Protein AF-A0A813JEK2-F1 (afdb_monomer)

Nearest PDB structures (foldseek):
  5vu3-assembly2_B  TM=7.780E-01  e=1.582E-09  Enterobacter cloacae subsp. cloacae ATCC 13047
  5kvk-assembly1_A-2  TM=7.708E-01  e=1.679E-09  Klebsiella pneumoniae 700603
  2a9s-assembly1_B  TM=7.913E-01  e=3.859E-09  Agrobacterium fabrum str. C58
  6l19-assembly1_B  TM=7.878E-01  e=4.096E-09  Enterobacter asburiae
  5v01-assembly1_B  TM=8.188E-01  e=8.870E-09  Klebsiella pneumoniae subsp. pneumoniae MGH 78578

Secondary structure (DSSP, 8-state):
---S----PPPP--PPPSHHHHHHHHHHHHHHT--EEEEESSSTTHHHHHHHHSTTGGGTEEEEEE---TTTTHHHH-GGG-STTSPPPSSHHHHHHHHHHHHHHHHHHHHHHH--SEEEEEEEE-SSS-SSTT--S-EEEEEEESSS-EEEEEE-SS--HHHHHHHHHHHHHHHHHHHHHHHHHHHHHHHHHHTT-TTEEEEE-TTS-EEEEEPGGGGGS-HHHHHHHHHHHHHHHHHTT-S-EEEE--GGGGGGHHHHTTTT--EE--------S--EE-

Radius of gyration: 24.79 Å; Cα contacts (8 Å, |Δi|>4): 449; chains: 1; bounding box: 49×55×80 Å

Foldseek 3Di:
DPPPDDDDDDDDDDDDQLQVLQVLLLVLCLVVLFAEEEEEAQLQCSLVVSLVSHPPSVSHYDYYDYDNDLQCCCVVQNPVSHPPPPDDQPAPVSVLVVQQVSQAVSFVVCCVVVVTQKYKYKDWALDDDDPHPVPRFTKMWMWMDHLDIDIDIDTDPDSDSVVSSVVVSSVNSVVSSVVSVVSVVVVVVCVVVVVVVVQWDWDADPVQAIEIEGDLVCLPPDLVVVLVVVVVVVVVSVVVVRPEYEYEYDPSNVVNVVSCCPPHADEDEDDDDDDDDHYYYD

InterPro domains:
  IPR008136 CinA, C-terminal [PF02464] (20-179)
  IPR036653 CinA-like, C-terminal [G3DSA:3.90.950.20] (13-184)
  IPR036653 CinA-like, C-terminal [SSF142433] (17-180)
  IPR040618 Pre-nudix hydrolase domain [PF18290] (200-270)

Mean predicted aligned error: 13.89 Å

pLDDT: mean 82.21, std 18.04, range [23.44, 98.75]

Organism: Polarella glacialis (NCBI:txid89957)

Structure (mmCIF, N/CA/C/O backbone):
data_AF-A0A813JEK2-F1
#
_entry.id   AF-A0A813JEK2-F1
#
loop_
_atom_site.group_PDB
_atom_site.id
_atom_site.type_symbol
_atom_site.label_atom_id
_atom_site.label_alt_id
_atom_site.label_comp_id
_atom_site.label_asym_id
_atom_site.label_entity_id
_atom_site.label_seq_id
_atom_site.pdbx_PDB_ins_code
_atom_site.Cartn_x
_atom_site.Cartn_y
_atom_site.Cartn_z
_atom_site.occupancy
_atom_site.B_iso_or_equiv
_atom_site.auth_seq_id
_atom_site.auth_comp_id
_atom_site.auth_asym_id
_atom_site.auth_atom_id
_atom_site.pdbx_PDB_model_num
ATOM 1 N N . MET A 1 1 ? -25.732 -5.143 -36.691 1.00 68.31 1 MET A N 1
ATOM 2 C CA . MET A 1 1 ? -24.724 -5.045 -35.612 1.00 68.31 1 MET A CA 1
ATOM 3 C C . MET A 1 1 ? -24.556 -6.435 -35.026 1.00 68.31 1 MET A C 1
ATOM 5 O O . MET A 1 1 ? -25.561 -7.013 -34.638 1.00 68.31 1 MET A O 1
ATOM 9 N N . GLY A 1 2 ? -23.351 -7.011 -35.050 1.00 63.91 2 GLY A N 1
ATOM 10 C CA . GLY A 1 2 ? -23.095 -8.275 -34.345 1.00 63.91 2 GLY A CA 1
ATOM 11 C C . GLY A 1 2 ? -23.214 -8.091 -32.825 1.00 63.91 2 GLY A C 1
ATOM 12 O O . GLY A 1 2 ? -23.197 -6.945 -32.363 1.00 63.91 2 GLY A O 1
ATOM 13 N N . PRO A 1 3 ? -23.348 -9.174 -32.039 1.00 66.38 3 PRO A N 1
ATOM 14 C CA . PRO A 1 3 ? -23.358 -9.056 -30.588 1.00 66.38 3 PRO A CA 1
ATOM 15 C C . PRO A 1 3 ? -22.037 -8.436 -30.116 1.00 66.38 3 PRO A C 1
ATOM 17 O O . PRO A 1 3 ? -20.958 -8.867 -30.522 1.00 66.38 3 PRO A O 1
ATOM 20 N N . LEU A 1 4 ? -22.131 -7.417 -29.254 1.00 61.72 4 LEU A N 1
ATOM 21 C CA . LEU A 1 4 ? -20.979 -6.726 -28.651 1.00 61.72 4 LEU A CA 1
ATOM 22 C C . LEU A 1 4 ? -20.055 -7.682 -27.875 1.00 61.72 4 LEU A C 1
ATOM 24 O O . LEU A 1 4 ? -18.885 -7.376 -27.662 1.00 61.72 4 LEU A O 1
ATOM 28 N N . PHE A 1 5 ? -20.569 -8.850 -27.484 1.00 64.38 5 PHE A N 1
ATOM 29 C CA . PHE A 1 5 ? -19.853 -9.886 -26.752 1.00 64.38 5 PHE A CA 1
ATOM 30 C C . PHE A 1 5 ? -19.796 -11.176 -27.576 1.00 64.38 5 PHE A C 1
ATOM 32 O O . PHE A 1 5 ? -20.793 -11.593 -28.166 1.00 64.38 5 PHE A O 1
ATOM 39 N N . ARG A 1 6 ? -18.630 -11.830 -27.589 1.00 71.50 6 ARG A N 1
ATOM 40 C CA . ARG A 1 6 ? -18.418 -13.144 -28.215 1.00 71.50 6 ARG A CA 1
ATOM 41 C C . ARG A 1 6 ? -18.050 -14.181 -27.160 1.00 71.50 6 ARG A C 1
ATOM 43 O O . ARG A 1 6 ? -17.329 -13.866 -26.216 1.00 71.50 6 ARG A O 1
ATOM 50 N N . HIS A 1 7 ? -18.485 -15.420 -27.361 1.00 60.16 7 HIS A N 1
ATOM 51 C CA . HIS A 1 7 ? -18.017 -16.553 -26.566 1.00 60.16 7 HIS A CA 1
ATOM 52 C C . HIS A 1 7 ? -16.584 -16.931 -26.959 1.00 60.16 7 HIS A C 1
ATOM 54 O O . HIS A 1 7 ? -16.254 -16.998 -28.143 1.00 60.16 7 HIS A O 1
ATOM 60 N N . VAL A 1 8 ? -15.740 -17.188 -25.961 1.00 69.38 8 VAL A N 1
ATOM 61 C CA . VAL A 1 8 ? -14.362 -17.673 -26.121 1.00 69.38 8 VAL A CA 1
ATOM 62 C C . VAL A 1 8 ? -14.096 -18.801 -25.126 1.00 69.38 8 VAL A C 1
ATOM 64 O O . VAL A 1 8 ? -14.688 -18.828 -24.048 1.00 69.38 8 VAL A O 1
ATOM 67 N N . VAL A 1 9 ? -13.208 -19.729 -25.484 1.00 68.25 9 VAL A N 1
ATOM 68 C CA . VAL A 1 9 ? -12.691 -20.750 -24.562 1.00 68.25 9 VAL A CA 1
ATOM 69 C C . VAL A 1 9 ? -11.577 -20.121 -23.731 1.00 68.25 9 VAL A C 1
ATOM 71 O O . VAL A 1 9 ? -10.691 -19.467 -24.283 1.00 68.25 9 VAL A O 1
ATOM 74 N N . LEU A 1 10 ? -11.630 -20.303 -22.412 1.00 49.19 10 LEU A N 1
ATOM 75 C CA . LEU A 1 10 ? -10.592 -19.825 -21.503 1.00 49.19 10 LEU A CA 1
ATOM 76 C C . LEU A 1 10 ? -9.276 -20.572 -21.801 1.00 49.19 10 LEU A C 1
ATOM 78 O O . LEU A 1 10 ? -9.261 -21.801 -21.710 1.00 49.19 10 LEU A O 1
ATOM 82 N N . PRO A 1 11 ? -8.178 -19.885 -22.165 1.00 50.16 11 PRO A N 1
ATOM 83 C CA . PRO A 1 11 ? -6.892 -20.547 -22.342 1.00 50.16 11 PRO A CA 1
ATOM 84 C C . PRO A 1 11 ? -6.383 -21.070 -20.995 1.00 50.16 11 PRO A C 1
ATOM 86 O O . PRO A 1 11 ? -6.564 -20.428 -19.959 1.00 50.16 11 PRO A O 1
ATOM 89 N N . PHE A 1 12 ? -5.714 -22.223 -21.007 1.00 59.69 12 PHE A N 1
ATOM 90 C CA . PHE A 1 12 ? -4.982 -22.683 -19.833 1.00 59.69 12 PHE A CA 1
ATOM 91 C C . PHE A 1 12 ? -3.751 -21.793 -19.634 1.00 59.69 12 PHE A C 1
ATOM 93 O O . PHE A 1 12 ? -2.893 -21.698 -20.509 1.00 59.69 12 PHE A O 1
ATOM 100 N N . VAL A 1 13 ? -3.677 -21.135 -18.481 1.00 57.47 13 VAL A N 1
ATOM 101 C CA . VAL A 1 13 ? -2.544 -20.311 -18.049 1.00 57.47 13 VAL A CA 1
ATOM 102 C C . VAL A 1 13 ? -2.237 -20.719 -16.612 1.00 57.47 13 VAL A C 1
ATOM 104 O O . VAL A 1 13 ? -3.167 -20.893 -15.826 1.00 57.47 13 VAL A O 1
ATOM 107 N N . GLN A 1 14 ? -0.961 -20.873 -16.251 1.00 51.44 14 GLN A N 1
ATOM 108 C CA . GLN A 1 14 ? -0.570 -21.301 -14.903 1.00 51.44 14 GLN A CA 1
ATOM 109 C C . GLN A 1 14 ? 0.324 -20.258 -14.198 1.00 51.44 14 GLN A C 1
ATOM 111 O O . GLN A 1 14 ? 1.533 -20.451 -14.093 1.00 51.44 14 GLN A O 1
ATOM 116 N N . PRO A 1 15 ? -0.244 -19.134 -13.722 1.00 72.56 15 PRO A N 1
ATOM 117 C CA . PRO A 1 15 ? 0.451 -18.198 -12.839 1.00 72.56 15 PRO A CA 1
ATOM 118 C C . PRO A 1 15 ? 0.437 -18.680 -11.372 1.00 72.56 15 PRO A C 1
ATOM 120 O O . PRO A 1 15 ? -0.362 -19.537 -10.986 1.00 72.56 15 PRO A O 1
ATOM 123 N N . GLY A 1 16 ? 1.324 -18.129 -10.535 1.00 78.56 16 GLY A N 1
ATOM 124 C CA . GLY A 1 16 ? 1.419 -18.455 -9.104 1.00 78.56 16 GLY A CA 1
ATOM 125 C C . GLY A 1 16 ? 0.174 -18.068 -8.286 1.00 78.56 16 GLY A C 1
ATOM 126 O O . GLY A 1 16 ? -0.645 -17.249 -8.701 1.00 78.56 16 GLY A O 1
ATOM 127 N N . ARG A 1 17 ? 0.017 -18.654 -7.087 1.00 88.62 17 ARG A N 1
ATOM 128 C CA . ARG A 1 17 ? -1.127 -18.361 -6.202 1.00 88.62 17 ARG A CA 1
ATOM 129 C C . ARG A 1 17 ? -0.969 -16.994 -5.527 1.00 88.62 17 ARG A C 1
ATOM 131 O O . ARG A 1 17 ? 0.016 -16.765 -4.835 1.00 88.62 17 ARG A O 1
ATOM 138 N N . LEU A 1 18 ? -1.991 -16.148 -5.654 1.00 93.75 18 LEU A N 1
ATOM 139 C CA . LEU A 1 18 ? -2.046 -14.797 -5.083 1.00 93.75 18 LEU A CA 1
ATOM 140 C C . LEU A 1 18 ? -2.339 -14.774 -3.574 1.00 93.75 18 LEU A C 1
ATOM 142 O O . LEU A 1 18 ? -1.619 -14.129 -2.819 1.00 93.75 18 LEU A O 1
ATOM 146 N N . ALA A 1 19 ? -3.366 -15.506 -3.126 1.00 94.12 19 ALA A N 1
ATOM 147 C CA . ALA A 1 19 ? -3.833 -15.477 -1.734 1.00 94.12 19 ALA A CA 1
ATOM 148 C C . ALA A 1 19 ? -2.728 -15.721 -0.678 1.00 94.12 19 ALA A C 1
ATOM 150 O O . ALA A 1 19 ? -2.694 -14.990 0.312 1.00 94.12 19 ALA A O 1
ATOM 151 N N . PRO A 1 20 ? -1.773 -16.659 -0.874 1.00 95.81 20 PRO A N 1
ATOM 152 C CA . PRO A 1 20 ? -0.681 -16.861 0.079 1.00 95.81 20 PRO A CA 1
ATOM 153 C C . PRO A 1 20 ? 0.187 -15.622 0.337 1.00 95.81 20 PRO A C 1
ATOM 155 O O . PRO A 1 20 ? 0.771 -15.524 1.412 1.00 95.81 20 PRO A O 1
ATOM 158 N N . LEU A 1 21 ? 0.274 -14.675 -0.608 1.00 95.44 21 LEU A N 1
ATOM 159 C CA . LEU A 1 21 ? 1.042 -13.439 -0.423 1.00 95.44 21 LEU A CA 1
ATOM 160 C C . LEU A 1 21 ? 0.401 -12.511 0.612 1.00 95.44 21 LEU A C 1
ATOM 162 O O . LEU A 1 21 ? 1.119 -11.796 1.302 1.00 95.44 21 LEU A O 1
ATOM 166 N N . ALA A 1 22 ? -0.932 -12.521 0.711 1.00 97.19 22 ALA A N 1
ATOM 167 C CA . ALA A 1 22 ? -1.705 -11.590 1.530 1.00 97.19 22 ALA A CA 1
ATOM 168 C C . ALA A 1 22 ? -2.312 -12.230 2.787 1.00 97.19 22 ALA A C 1
ATOM 170 O O . ALA A 1 22 ? -2.936 -11.525 3.576 1.00 97.19 22 ALA A O 1
ATOM 171 N N . GLN A 1 23 ? -2.158 -13.546 2.976 1.00 97.12 23 GLN A N 1
ATOM 172 C CA . GLN A 1 23 ? -2.872 -14.314 4.001 1.00 97.12 23 GLN A CA 1
ATOM 173 C C . GLN A 1 23 ? -2.743 -13.699 5.400 1.00 97.12 23 GLN A C 1
ATOM 175 O O . GLN A 1 23 ? -3.752 -13.466 6.061 1.00 97.12 23 GLN A O 1
ATOM 180 N N . LYS A 1 24 ? -1.516 -13.383 5.825 1.00 96.94 24 LYS A N 1
ATOM 181 C CA . LYS A 1 24 ? -1.253 -12.841 7.162 1.00 96.94 24 LYS A CA 1
ATOM 182 C C . LYS A 1 24 ? -1.820 -11.433 7.348 1.00 96.94 24 LYS A C 1
ATOM 184 O O . LYS A 1 24 ? -2.490 -11.169 8.342 1.00 96.94 24 LYS A O 1
ATOM 189 N N . ALA A 1 25 ? -1.625 -10.552 6.365 1.00 97.31 25 ALA A N 1
ATOM 190 C CA . ALA A 1 25 ? -2.202 -9.209 6.382 1.00 97.31 25 ALA A CA 1
ATOM 191 C C . ALA A 1 25 ? -3.741 -9.256 6.423 1.00 97.31 25 ALA A C 1
ATOM 193 O O . ALA A 1 25 ? -4.371 -8.546 7.204 1.00 97.31 25 ALA A O 1
ATOM 194 N N . ALA A 1 26 ? -4.354 -10.139 5.631 1.00 98.12 26 ALA A N 1
ATOM 195 C CA . ALA A 1 26 ? -5.799 -10.343 5.605 1.00 98.12 26 ALA A CA 1
ATOM 196 C C . ALA A 1 26 ? -6.338 -10.894 6.935 1.00 98.12 26 ALA A C 1
ATOM 198 O O . ALA A 1 26 ? -7.394 -10.469 7.402 1.00 98.12 26 ALA A O 1
ATOM 199 N N . GLU A 1 27 ? -5.640 -11.843 7.560 1.00 98.12 27 GLU A N 1
ATOM 200 C CA . GLU A 1 27 ? -5.984 -12.352 8.891 1.00 98.12 27 GLU A CA 1
ATOM 201 C C . GLU A 1 27 ? -5.902 -11.256 9.954 1.00 98.12 27 GLU A C 1
ATOM 203 O O . GLU A 1 27 ? -6.850 -11.098 10.724 1.00 98.12 27 GLU A O 1
ATOM 208 N N . ALA A 1 28 ? -4.832 -10.456 9.942 1.00 97.56 28 ALA A N 1
ATOM 209 C CA . ALA A 1 28 ? -4.651 -9.342 10.864 1.00 97.56 28 ALA A CA 1
ATOM 210 C C . ALA A 1 28 ? -5.772 -8.297 10.723 1.00 97.56 28 ALA A C 1
ATOM 212 O O . ALA A 1 28 ? -6.387 -7.925 11.721 1.00 97.56 28 ALA A O 1
ATOM 213 N N . LEU A 1 29 ? -6.106 -7.892 9.491 1.00 98.06 29 LEU A N 1
ATOM 214 C CA . LEU A 1 29 ? -7.204 -6.959 9.207 1.00 98.06 29 LEU A CA 1
ATOM 215 C C . LEU A 1 29 ? -8.569 -7.498 9.656 1.00 98.06 29 LEU A C 1
ATOM 217 O O . LEU A 1 29 ? -9.363 -6.768 10.250 1.00 98.06 29 LEU A O 1
ATOM 221 N N . LYS A 1 30 ? -8.854 -8.783 9.402 1.00 97.56 30 LYS A N 1
ATOM 222 C CA . LYS A 1 30 ? -10.107 -9.419 9.844 1.00 97.56 30 LYS A CA 1
ATOM 223 C C . LYS A 1 30 ? -10.203 -9.474 11.365 1.00 97.56 30 LYS A C 1
ATOM 225 O O . LYS A 1 30 ? -11.260 -9.164 11.911 1.00 97.56 30 LYS A O 1
ATOM 230 N N . ALA A 1 31 ? -9.118 -9.849 12.041 1.00 95.44 31 ALA A N 1
ATOM 231 C CA . ALA A 1 31 ? -9.069 -9.922 13.497 1.00 95.44 31 ALA A CA 1
ATOM 232 C C . ALA A 1 31 ? -9.303 -8.548 14.143 1.00 95.44 31 ALA A C 1
ATOM 234 O O . ALA A 1 31 ? -10.029 -8.452 15.131 1.00 95.44 31 ALA A O 1
ATOM 235 N N . SER A 1 32 ? -8.754 -7.483 13.552 1.00 92.44 32 SER A N 1
ATOM 236 C CA . SER A 1 32 ? -8.930 -6.110 14.030 1.00 92.44 32 SER A CA 1
ATOM 237 C C . SER A 1 32 ? -10.198 -5.418 13.509 1.00 92.44 32 SER A C 1
ATOM 239 O O . SER A 1 32 ? -10.499 -4.309 13.946 1.00 92.44 32 SER A O 1
ATOM 241 N N . LYS A 1 33 ? -10.965 -6.057 12.609 1.00 96.00 33 LYS A N 1
ATOM 242 C CA . LYS A 1 33 ? -12.124 -5.472 11.899 1.00 96.00 33 LYS A CA 1
ATOM 243 C C . LYS A 1 33 ? -11.779 -4.159 11.185 1.00 96.00 33 LYS A C 1
ATOM 245 O O . LYS A 1 33 ? -12.586 -3.231 11.141 1.00 96.00 33 LYS A O 1
ATOM 250 N N . GLN A 1 34 ? -10.565 -4.076 10.655 1.00 96.62 34 GLN A N 1
ATOM 251 C CA . GLN A 1 34 ? -10.048 -2.896 9.975 1.00 96.62 34 GLN A CA 1
ATOM 252 C C . GLN A 1 34 ? -10.120 -3.063 8.462 1.00 96.62 34 GLN A C 1
ATOM 254 O O . GLN A 1 34 ? -10.103 -4.173 7.932 1.00 96.62 34 GLN A O 1
ATOM 259 N N . THR A 1 35 ? -10.172 -1.935 7.761 1.00 98.38 35 THR A N 1
ATOM 260 C CA . THR A 1 35 ? -10.309 -1.895 6.304 1.00 98.38 35 THR A CA 1
ATOM 261 C C . THR A 1 35 ? -9.077 -1.310 5.625 1.00 98.38 35 THR A C 1
ATOM 263 O O . THR A 1 35 ? -8.335 -0.538 6.233 1.00 98.38 35 THR A O 1
ATOM 266 N N . VAL A 1 36 ? -8.859 -1.656 4.356 1.00 98.69 36 VAL A N 1
ATOM 267 C CA . VAL A 1 36 ? -7.724 -1.185 3.555 1.00 98.69 36 VAL A CA 1
ATOM 268 C C . VAL A 1 36 ? -8.148 -0.773 2.144 1.00 98.69 36 VAL A C 1
ATOM 270 O O . VAL A 1 36 ? -8.956 -1.452 1.505 1.00 98.69 36 VAL A O 1
ATOM 273 N N . ALA A 1 37 ? -7.576 0.334 1.664 1.00 98.44 37 ALA A N 1
ATOM 274 C CA . ALA A 1 37 ? -7.580 0.725 0.255 1.00 98.44 37 ALA A CA 1
ATOM 275 C C . ALA A 1 37 ? -6.167 0.655 -0.34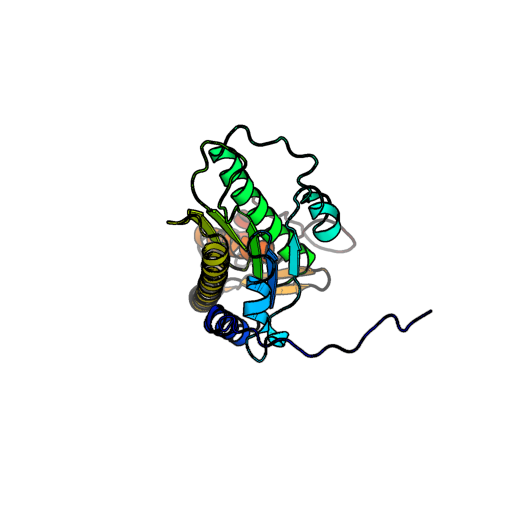6 1.00 98.44 37 ALA A C 1
ATOM 277 O O . ALA A 1 37 ? -5.175 0.850 0.362 1.00 98.44 37 ALA A O 1
ATOM 278 N N . VAL A 1 38 ? -6.070 0.396 -1.653 1.00 98.56 38 VAL A N 1
ATOM 279 C CA . VAL A 1 38 ? -4.783 0.205 -2.347 1.00 98.56 38 VAL A CA 1
ATOM 280 C C . VAL A 1 38 ? -4.671 1.091 -3.582 1.00 98.56 38 VAL A C 1
ATOM 282 O O . VAL A 1 38 ? -5.497 1.029 -4.489 1.00 98.56 38 VAL A O 1
ATOM 285 N N . PHE A 1 39 ? -3.603 1.879 -3.651 1.00 97.94 39 PHE A N 1
ATOM 286 C CA . PHE A 1 39 ? -3.281 2.729 -4.792 1.00 97.94 39 PHE A CA 1
ATOM 287 C C . PHE A 1 39 ? -1.905 2.384 -5.337 1.00 97.94 39 PHE A C 1
ATOM 289 O O . PHE A 1 39 ? -0.885 2.729 -4.750 1.00 97.94 39 PHE A O 1
ATOM 296 N N . GLU A 1 40 ? -1.860 1.711 -6.476 1.00 97.06 40 GLU A N 1
ATOM 297 C CA . GLU A 1 40 ? -0.619 1.145 -6.995 1.00 97.06 40 GLU A CA 1
ATOM 298 C C . GLU A 1 40 ? -0.303 1.622 -8.412 1.00 97.06 40 GLU A C 1
ATOM 300 O O . GLU A 1 40 ? -1.181 2.053 -9.167 1.00 97.06 40 GLU A O 1
ATOM 305 N N . ALA A 1 41 ? 0.976 1.571 -8.780 1.00 96.00 41 ALA A N 1
ATOM 306 C CA . ALA A 1 41 ? 1.423 1.982 -10.103 1.00 96.00 41 ALA A CA 1
ATOM 307 C C . ALA A 1 41 ? 2.182 0.855 -10.795 1.00 96.00 41 ALA A C 1
ATOM 309 O O . ALA A 1 41 ? 1.772 0.394 -11.858 1.00 96.00 41 ALA A O 1
ATOM 310 N N . THR A 1 42 ? 3.286 0.407 -10.209 1.00 95.88 42 THR A N 1
ATOM 311 C CA . THR A 1 42 ? 4.236 -0.499 -10.854 1.00 95.88 42 THR A CA 1
ATOM 312 C C . THR A 1 42 ? 3.975 -1.968 -10.569 1.00 95.88 42 THR A C 1
ATOM 314 O O . THR A 1 42 ? 4.321 -2.794 -11.410 1.00 95.88 42 THR A O 1
ATOM 317 N N . THR A 1 43 ? 3.282 -2.295 -9.477 1.00 96.56 43 THR A N 1
ATOM 318 C CA . THR A 1 43 ? 2.716 -3.638 -9.234 1.00 96.56 43 THR A CA 1
ATOM 319 C C . THR A 1 43 ? 1.428 -3.899 -10.019 1.00 96.56 43 THR A C 1
ATOM 321 O O . THR A 1 43 ? 0.982 -5.039 -10.109 1.00 96.56 43 THR A O 1
ATOM 324 N N . ALA A 1 44 ? 0.868 -2.865 -10.655 1.00 95.75 44 ALA A N 1
ATOM 325 C CA . ALA A 1 44 ? -0.168 -2.952 -11.684 1.00 95.75 44 ALA A CA 1
ATOM 326 C C . ALA A 1 44 ? -1.438 -3.750 -11.314 1.00 95.75 44 ALA A C 1
ATOM 328 O O . ALA A 1 44 ? -2.072 -4.332 -12.192 1.00 95.75 44 ALA A O 1
ATOM 329 N N . GLY A 1 45 ? -1.832 -3.765 -10.041 1.00 96.88 45 GLY A N 1
ATOM 330 C CA . GLY A 1 45 ? -3.040 -4.459 -9.578 1.00 96.88 45 GLY A CA 1
ATOM 331 C C . GLY A 1 45 ? -2.751 -5.666 -8.689 1.00 96.88 45 GLY A C 1
ATOM 332 O O . GLY A 1 45 ? -3.681 -6.230 -8.115 1.00 96.88 45 GLY A O 1
ATOM 333 N N . LEU A 1 46 ? -1.492 -6.108 -8.595 1.00 97.62 46 LEU A N 1
ATOM 334 C CA . LEU A 1 46 ? -1.137 -7.329 -7.874 1.00 97.62 46 LEU A CA 1
ATOM 335 C C . LEU A 1 46 ? -1.338 -7.209 -6.362 1.00 97.62 46 LEU A C 1
ATOM 337 O O . LEU A 1 46 ? -1.731 -8.200 -5.747 1.00 97.62 46 LEU A O 1
ATOM 341 N N . ILE A 1 47 ? -1.136 -6.029 -5.762 1.00 98.38 47 ILE A N 1
ATOM 342 C CA . ILE A 1 47 ? -1.371 -5.832 -4.322 1.00 98.38 47 ILE A CA 1
ATOM 343 C C . ILE A 1 47 ? -2.861 -5.993 -4.029 1.00 98.38 47 ILE A C 1
ATOM 345 O O . ILE A 1 47 ? -3.246 -6.791 -3.168 1.00 98.38 47 ILE A O 1
ATOM 349 N N . GLN A 1 48 ? -3.707 -5.294 -4.791 1.00 98.12 48 GLN A N 1
ATOM 350 C CA . GLN A 1 48 ? -5.154 -5.397 -4.640 1.00 98.12 48 GLN A CA 1
ATOM 351 C C . GLN A 1 48 ? -5.641 -6.822 -4.939 1.00 98.12 48 GLN A C 1
ATOM 353 O O . GLN A 1 48 ? -6.426 -7.379 -4.174 1.00 98.12 48 GLN A O 1
ATOM 358 N N . ALA A 1 49 ? -5.161 -7.446 -6.016 1.00 97.75 49 ALA A N 1
ATOM 359 C CA . ALA A 1 49 ? -5.561 -8.799 -6.395 1.00 97.75 49 ALA A CA 1
ATOM 360 C C . ALA A 1 49 ? -5.163 -9.844 -5.340 1.00 97.75 49 ALA A C 1
ATOM 362 O O . ALA A 1 49 ? -5.952 -10.741 -5.048 1.00 97.75 49 ALA A O 1
ATOM 363 N N . ALA A 1 50 ? -3.978 -9.718 -4.733 1.00 98.06 50 ALA A N 1
ATOM 364 C CA . ALA A 1 50 ? -3.529 -10.601 -3.661 1.00 98.06 50 ALA A CA 1
ATOM 365 C C . ALA A 1 50 ? -4.430 -10.515 -2.426 1.00 98.06 50 ALA A C 1
ATOM 367 O O . ALA A 1 50 ? -4.857 -11.551 -1.915 1.00 98.06 50 ALA A O 1
ATOM 368 N N . LEU A 1 51 ? -4.785 -9.298 -2.003 1.00 98.44 51 LEU A N 1
ATOM 369 C CA . LEU A 1 51 ? -5.743 -9.080 -0.918 1.00 98.44 51 LEU A CA 1
ATOM 370 C C . LEU A 1 51 ? -7.123 -9.656 -1.247 1.00 98.44 51 LEU A C 1
ATOM 372 O O . LEU A 1 51 ? -7.718 -10.306 -0.394 1.00 98.44 51 LEU A O 1
ATOM 376 N N . GLN A 1 52 ? -7.630 -9.455 -2.466 1.00 97.62 52 GLN A N 1
ATOM 377 C CA . GLN A 1 52 ? -8.958 -9.934 -2.875 1.00 97.62 52 GLN A CA 1
ATOM 378 C C . GLN A 1 52 ? -9.028 -11.456 -3.071 1.00 97.62 52 GLN A C 1
ATOM 380 O O . GLN A 1 52 ? -10.099 -12.047 -2.947 1.00 97.62 52 GLN A O 1
ATOM 385 N N . ALA A 1 53 ? -7.899 -12.110 -3.354 1.00 97.44 53 ALA A N 1
ATOM 386 C CA . ALA A 1 53 ? -7.838 -13.557 -3.536 1.00 97.44 53 ALA A CA 1
ATOM 387 C C . ALA A 1 53 ? -8.017 -14.350 -2.226 1.00 97.44 53 ALA A C 1
ATOM 389 O O . ALA A 1 53 ? -8.298 -15.549 -2.278 1.00 97.44 53 ALA A O 1
ATOM 390 N N . VAL A 1 54 ? -7.846 -13.721 -1.057 1.00 98.06 54 VAL A N 1
ATOM 391 C CA . VAL A 1 54 ? -8.048 -14.383 0.240 1.00 98.06 54 VAL A CA 1
ATOM 392 C C . VAL A 1 54 ? -9.553 -14.492 0.544 1.00 98.06 54 VAL A C 1
ATOM 394 O O . VAL A 1 54 ? -10.265 -13.485 0.511 1.00 98.06 54 VAL A O 1
ATOM 397 N N . PRO A 1 55 ? -10.077 -15.683 0.899 1.00 97.75 55 PRO A N 1
ATOM 398 C CA . PRO A 1 55 ? -11.481 -15.836 1.271 1.00 97.75 55 PRO A CA 1
ATOM 399 C C . PRO A 1 55 ? -11.912 -14.890 2.405 1.00 97.75 55 PRO A C 1
ATOM 401 O O . PRO A 1 55 ? -11.263 -14.790 3.455 1.00 97.75 55 PRO A O 1
ATOM 404 N N . GLY A 1 56 ? -13.042 -14.211 2.189 1.00 97.44 56 GLY A N 1
ATOM 405 C CA . GLY A 1 56 ? -13.577 -13.202 3.108 1.00 97.44 56 GLY A CA 1
ATOM 406 C C . GLY A 1 56 ? -13.017 -11.790 2.906 1.00 97.44 56 GLY A C 1
ATOM 407 O O . GLY A 1 56 ? -13.202 -10.953 3.786 1.00 97.44 56 GLY A O 1
ATOM 408 N N . ALA A 1 57 ? -12.363 -11.506 1.772 1.00 97.38 57 ALA A N 1
ATOM 409 C CA . ALA A 1 57 ? -11.794 -10.190 1.471 1.00 97.38 57 ALA A CA 1
ATOM 410 C C . ALA A 1 57 ? -12.781 -9.016 1.572 1.00 97.38 57 ALA A C 1
ATOM 412 O O . ALA A 1 57 ? -12.383 -7.909 1.926 1.00 97.38 57 ALA A O 1
ATOM 413 N N . SER A 1 58 ? -14.078 -9.259 1.358 1.00 96.88 58 SER A N 1
ATOM 414 C CA . SER A 1 58 ? -15.137 -8.252 1.513 1.00 96.88 58 SER A CA 1
ATOM 415 C C . SER A 1 58 ? -15.259 -7.679 2.932 1.00 96.88 58 SER A C 1
ATOM 417 O O . SER A 1 58 ? -15.915 -6.660 3.111 1.00 96.88 58 SER A O 1
ATOM 419 N N . ALA A 1 59 ? -14.660 -8.317 3.944 1.00 97.44 59 ALA A N 1
ATOM 420 C CA . ALA A 1 59 ? -14.650 -7.812 5.316 1.00 97.44 59 ALA A CA 1
ATOM 421 C C . ALA A 1 59 ? -13.635 -6.675 5.548 1.00 97.44 59 ALA A C 1
ATOM 423 O O . ALA A 1 59 ? -13.760 -5.964 6.541 1.00 97.44 59 ALA A O 1
ATOM 424 N N . TYR A 1 60 ? -12.637 -6.509 4.671 1.00 98.00 60 TYR A N 1
ATOM 425 C CA . TYR A 1 60 ? -11.574 -5.508 4.845 1.00 98.00 60 TYR A CA 1
ATOM 426 C C . TYR A 1 60 ? -11.233 -4.717 3.577 1.00 98.00 60 TYR A C 1
ATOM 428 O O . TYR A 1 60 ? -10.805 -3.571 3.678 1.00 98.00 60 TYR A O 1
ATOM 436 N N . GLY A 1 61 ? -11.387 -5.286 2.383 1.00 94.62 61 GLY A N 1
ATOM 437 C CA . GLY A 1 61 ? -11.087 -4.589 1.135 1.00 94.62 61 GLY A CA 1
ATOM 438 C C . GLY A 1 61 ? -12.181 -3.581 0.797 1.00 94.62 61 GLY A C 1
ATOM 439 O O . GLY A 1 61 ? -13.352 -3.948 0.748 1.00 94.62 61 GLY A O 1
ATOM 440 N N . THR A 1 62 ? -11.810 -2.325 0.538 1.00 91.50 62 THR A N 1
ATOM 441 C CA . THR A 1 62 ? -12.780 -1.264 0.208 1.00 91.50 62 THR A CA 1
ATOM 442 C C . THR A 1 62 ? -12.728 -0.893 -1.266 1.00 91.50 62 THR A C 1
ATOM 444 O O . THR A 1 62 ? -13.636 -1.204 -2.031 1.00 91.50 62 THR A O 1
ATOM 447 N N . CYS A 1 63 ? -11.651 -0.240 -1.685 1.00 92.00 63 CYS A N 1
ATOM 448 C CA . CYS A 1 63 ? -11.451 0.220 -3.047 1.00 92.00 63 CYS A CA 1
ATOM 449 C C . CYS A 1 63 ? -9.958 0.295 -3.374 1.00 92.00 63 CYS A C 1
ATOM 451 O O . CYS A 1 63 ? -9.092 0.035 -2.536 1.00 92.00 63 CYS A O 1
ATOM 453 N N . GLY A 1 64 ? -9.661 0.649 -4.614 1.00 94.75 64 GLY A N 1
ATOM 454 C CA . GLY A 1 64 ? -8.303 0.894 -5.045 1.00 94.75 64 GLY A CA 1
ATOM 455 C C . GLY A 1 64 ? -8.248 1.350 -6.488 1.00 94.75 64 GLY A C 1
ATOM 456 O O . GLY A 1 64 ? -9.256 1.330 -7.197 1.00 94.75 64 GLY A O 1
ATOM 457 N N . ALA A 1 65 ? -7.063 1.757 -6.922 1.00 96.44 65 ALA A N 1
ATOM 458 C CA . ALA A 1 65 ? -6.830 2.160 -8.297 1.00 96.44 65 ALA A CA 1
ATOM 459 C C . ALA A 1 65 ? -5.414 1.817 -8.754 1.00 96.44 65 ALA A C 1
ATOM 461 O O . ALA A 1 65 ? -4.454 1.894 -7.987 1.00 96.44 65 ALA A O 1
ATOM 462 N N . VAL A 1 66 ? -5.299 1.511 -10.047 1.00 96.00 66 VAL A N 1
ATOM 463 C CA . VAL A 1 66 ? -4.018 1.364 -10.736 1.00 96.00 66 VAL A CA 1
ATOM 464 C C . VAL A 1 66 ? -3.770 2.614 -11.574 1.00 96.00 66 VAL A C 1
ATOM 466 O O . VAL A 1 66 ? -4.527 2.906 -12.500 1.00 96.00 66 VAL A O 1
ATOM 469 N N . SER A 1 67 ? -2.699 3.347 -11.276 1.00 91.38 67 SER A N 1
ATOM 470 C CA . SER A 1 67 ? -2.331 4.575 -11.990 1.00 91.38 67 SER A CA 1
ATOM 471 C C . SER A 1 67 ? -0.885 4.524 -12.480 1.00 91.38 67 SER A C 1
ATOM 473 O O . SER A 1 67 ? 0.026 5.070 -11.858 1.00 91.38 67 SER A O 1
ATOM 475 N N . TYR A 1 68 ? -0.673 3.909 -13.645 1.00 86.38 68 TYR A N 1
ATOM 476 C CA . TYR A 1 68 ? 0.665 3.775 -14.234 1.00 86.38 68 TYR A CA 1
ATOM 477 C C . TYR A 1 68 ? 1.209 5.088 -14.823 1.00 86.38 68 TYR A C 1
ATOM 479 O O . TYR A 1 68 ? 2.384 5.419 -14.673 1.00 86.38 68 TYR A O 1
ATOM 487 N N . SER A 1 69 ? 0.357 5.859 -15.506 1.00 83.88 69 SER A N 1
ATOM 488 C CA . SER A 1 69 ? 0.770 7.096 -16.176 1.00 83.88 69 SER A CA 1
ATOM 489 C C . SER A 1 69 ? 0.596 8.300 -15.256 1.00 83.88 69 SER A C 1
ATOM 491 O O . SER A 1 69 ? -0.527 8.712 -14.971 1.00 83.88 69 SER A O 1
ATOM 493 N N . SER A 1 70 ? 1.704 8.925 -14.859 1.00 77.56 70 SER A N 1
ATOM 494 C CA . SER A 1 70 ? 1.694 10.122 -14.007 1.00 77.56 70 SER A CA 1
ATOM 495 C C . SER A 1 70 ? 0.918 11.298 -14.617 1.00 77.56 70 SER A C 1
ATOM 497 O O . SER A 1 70 ? 0.274 12.051 -13.891 1.00 77.56 70 SER A O 1
ATOM 499 N N . GLY A 1 71 ? 0.928 11.438 -15.947 1.00 80.00 71 GLY A N 1
ATOM 500 C CA . GLY A 1 71 ? 0.175 12.477 -16.658 1.00 80.00 71 GLY A CA 1
ATOM 501 C C . GLY A 1 71 ? -1.337 12.238 -16.691 1.00 80.00 71 GLY A C 1
ATOM 502 O O . GLY A 1 71 ? -2.098 13.187 -16.837 1.00 80.00 71 GLY A O 1
ATOM 503 N N . LYS A 1 72 ? -1.784 10.986 -16.525 1.00 84.50 72 LYS A N 1
ATOM 504 C CA . LYS A 1 72 ? -3.211 10.618 -16.475 1.00 84.50 72 LYS A CA 1
ATOM 505 C C . LYS A 1 72 ? -3.717 10.344 -15.061 1.00 84.50 72 LYS A C 1
ATOM 507 O O . LYS A 1 72 ? -4.925 10.234 -14.875 1.00 84.50 72 LYS A O 1
ATOM 512 N N . ALA A 1 73 ? -2.814 10.284 -14.081 1.00 86.62 73 ALA A N 1
ATOM 513 C CA . ALA A 1 73 ? -3.125 10.040 -12.678 1.00 86.62 73 ALA A CA 1
ATOM 514 C C . ALA A 1 73 ? -4.240 10.955 -12.163 1.00 86.62 73 ALA A C 1
ATOM 516 O O . ALA A 1 73 ? -5.109 10.490 -11.441 1.00 86.62 73 ALA A O 1
ATOM 517 N N . ALA A 1 74 ? -4.281 12.214 -12.612 1.00 86.88 74 ALA A N 1
ATOM 518 C CA . ALA A 1 74 ? -5.300 13.183 -12.216 1.00 86.88 74 ALA A CA 1
ATOM 519 C C . ALA A 1 74 ? -6.744 12.700 -12.426 1.00 86.88 74 ALA A C 1
ATOM 521 O O . ALA A 1 74 ? -7.604 12.951 -11.590 1.00 86.88 74 ALA A O 1
ATOM 522 N N . ALA A 1 75 ? -7.006 11.985 -13.524 1.00 88.56 75 ALA A N 1
ATOM 523 C CA . ALA A 1 75 ? -8.352 11.539 -13.878 1.00 88.56 75 ALA A CA 1
ATOM 524 C C . ALA A 1 75 ? -8.877 10.417 -12.969 1.00 88.56 75 ALA A C 1
ATOM 526 O O . ALA A 1 75 ? -10.080 10.195 -12.908 1.00 88.56 75 ALA A O 1
ATOM 527 N N . VAL A 1 76 ? -7.975 9.698 -12.295 1.00 90.19 76 VAL A N 1
ATOM 528 C CA . VAL A 1 76 ? -8.309 8.545 -11.445 1.00 90.19 76 VAL A CA 1
ATOM 529 C C . VAL A 1 76 ? -8.086 8.868 -9.971 1.00 90.19 76 VAL A C 1
ATOM 531 O O . VAL A 1 76 ? -8.859 8.454 -9.116 1.00 90.19 76 VAL A O 1
ATOM 534 N N . LEU A 1 77 ? -7.018 9.604 -9.672 1.00 92.69 77 LEU A N 1
ATOM 535 C CA . LEU A 1 77 ? -6.558 9.884 -8.322 1.00 92.69 77 LEU A CA 1
ATOM 536 C C . LEU A 1 77 ? -6.934 11.283 -7.840 1.00 92.69 77 LEU A C 1
ATOM 538 O O . LEU A 1 77 ? -6.893 11.487 -6.642 1.00 92.69 77 LEU A O 1
ATOM 542 N N . GLY A 1 78 ? -7.321 12.221 -8.704 1.00 89.75 78 GLY A N 1
ATOM 543 C CA . GLY A 1 78 ? -7.531 13.621 -8.320 1.00 89.75 78 GLY A CA 1
ATOM 544 C C . GLY A 1 78 ? -6.385 14.529 -8.769 1.00 89.75 78 GLY A C 1
ATOM 545 O O . GLY A 1 78 ? -5.241 14.099 -8.962 1.00 89.75 78 GLY A O 1
ATOM 546 N N . VAL A 1 79 ? -6.708 15.802 -9.002 1.00 86.06 79 VAL A N 1
ATOM 547 C CA . VAL A 1 79 ? -5.818 16.793 -9.634 1.00 86.06 79 VAL A CA 1
ATOM 548 C C . VAL A 1 79 ? -4.542 17.050 -8.830 1.00 86.06 79 VAL A C 1
ATOM 550 O O . VAL A 1 79 ? -3.479 17.265 -9.411 1.00 86.06 79 VAL A O 1
ATOM 553 N N . GLU A 1 80 ? -4.626 16.947 -7.510 1.00 85.06 80 GLU A N 1
ATOM 554 C CA . GLU A 1 80 ? -3.543 17.091 -6.544 1.00 85.06 80 GLU A CA 1
ATOM 555 C C . GLU A 1 80 ? -2.464 16.006 -6.684 1.00 85.06 80 GLU A C 1
ATOM 557 O O . GLU A 1 80 ? -1.296 16.246 -6.380 1.00 85.06 80 GLU A O 1
ATOM 562 N N . PHE A 1 81 ? -2.812 14.838 -7.235 1.00 86.44 81 PHE A N 1
ATOM 563 C CA . PHE A 1 81 ? -1.865 13.747 -7.476 1.00 86.44 81 PHE A CA 1
ATOM 564 C C . PHE A 1 81 ? -1.337 13.707 -8.910 1.00 86.44 81 PHE A C 1
ATOM 566 O O . PHE A 1 81 ? -0.546 12.820 -9.253 1.00 86.44 81 PHE A O 1
ATOM 573 N N . SER A 1 82 ? -1.697 14.692 -9.738 1.00 83.06 82 SER A N 1
ATOM 574 C CA . SER A 1 82 ? -1.193 14.828 -11.102 1.00 83.06 82 SER A CA 1
ATOM 575 C C . SER A 1 82 ? 0.332 14.948 -11.137 1.00 83.06 82 SER A C 1
ATOM 577 O O . SER A 1 82 ? 0.955 15.676 -10.359 1.00 83.06 82 SER A O 1
ATOM 579 N N . GLY A 1 83 ? 0.967 14.220 -12.053 1.00 73.81 83 GLY A N 1
ATOM 580 C CA . GLY A 1 83 ? 2.376 14.421 -12.389 1.00 73.81 83 GLY A CA 1
ATOM 581 C C . GLY A 1 83 ? 2.597 15.474 -13.475 1.00 73.81 83 GLY A C 1
ATOM 582 O O . GLY A 1 83 ? 3.730 15.899 -13.656 1.00 73.81 83 GLY A O 1
ATOM 583 N N . ALA A 1 84 ? 1.548 15.897 -14.191 1.00 71.06 84 ALA A N 1
ATOM 584 C CA . ALA A 1 84 ? 1.681 16.715 -15.401 1.00 71.06 84 ALA A CA 1
ATOM 585 C C . ALA A 1 84 ? 2.252 18.119 -15.138 1.00 71.06 84 ALA A C 1
ATOM 587 O O . ALA A 1 84 ? 2.960 18.658 -15.981 1.00 71.06 84 ALA A O 1
ATOM 588 N N . SER A 1 85 ? 1.972 18.688 -13.964 1.00 68.88 85 SER A N 1
ATOM 589 C CA . SER A 1 85 ? 2.421 20.036 -13.589 1.00 68.88 85 SER A CA 1
ATOM 590 C C . SER A 1 85 ? 3.728 20.041 -12.792 1.00 68.88 85 SER A C 1
ATOM 592 O O . SER A 1 85 ? 4.201 21.108 -12.406 1.00 68.88 85 SER A O 1
ATOM 594 N N . ARG A 1 86 ? 4.303 18.867 -12.490 1.00 79.44 86 ARG A N 1
ATOM 595 C CA . ARG A 1 86 ? 5.512 18.762 -11.667 1.00 79.44 86 ARG A CA 1
ATOM 596 C C . ARG A 1 86 ? 6.769 18.833 -12.539 1.00 79.44 86 ARG A C 1
ATOM 598 O O . ARG A 1 86 ? 6.819 18.152 -13.566 1.00 79.44 86 ARG A O 1
ATOM 605 N N . PRO A 1 87 ? 7.797 19.608 -12.139 1.00 84.56 87 PRO A N 1
ATOM 606 C CA . PRO A 1 87 ? 9.078 19.610 -12.831 1.00 84.56 87 PRO A CA 1
ATOM 607 C C . PRO A 1 87 ? 9.645 18.195 -12.922 1.00 84.56 87 PRO A C 1
ATOM 609 O O . PRO A 1 87 ? 9.557 17.414 -11.969 1.00 84.56 87 PRO A O 1
ATOM 612 N N . LYS A 1 88 ? 10.246 17.865 -14.067 1.00 88.44 88 LYS A N 1
ATOM 613 C CA . LYS A 1 88 ? 10.974 16.606 -14.215 1.00 88.44 88 LYS A CA 1
ATOM 614 C C . LYS A 1 88 ? 12.145 16.600 -13.215 1.00 88.44 88 LYS A C 1
ATOM 616 O O . LYS A 1 88 ? 12.890 17.580 -13.191 1.00 88.44 88 LYS A O 1
ATOM 621 N N . PRO A 1 89 ? 12.333 15.532 -12.418 1.00 93.50 89 PRO A N 1
ATOM 622 C CA . PRO A 1 89 ? 13.481 15.433 -11.521 1.00 93.50 89 PRO A CA 1
ATOM 623 C C . PRO A 1 89 ? 14.815 15.576 -12.279 1.00 93.50 89 PRO A C 1
ATOM 625 O O . PRO A 1 89 ? 14.897 15.098 -13.417 1.00 93.50 89 PRO A O 1
ATOM 628 N N . PRO A 1 90 ? 15.838 16.225 -11.693 1.00 96.12 90 PRO A N 1
ATOM 629 C CA . PRO A 1 90 ? 17.117 16.479 -12.364 1.00 96.12 90 PRO A CA 1
ATOM 630 C C . PRO A 1 90 ? 17.958 15.215 -12.594 1.00 96.12 90 PRO A C 1
ATOM 632 O O . PRO A 1 90 ? 18.651 15.130 -13.604 1.00 96.12 90 PRO A O 1
ATOM 635 N N . ASP A 1 91 ? 17.866 14.225 -11.706 1.00 97.19 91 ASP A N 1
ATOM 636 C CA . ASP A 1 91 ? 18.643 12.983 -11.738 1.00 97.19 91 ASP A CA 1
ATOM 637 C C . ASP A 1 91 ? 17.848 11.796 -11.154 1.00 97.19 91 ASP A C 1
ATOM 639 O O . ASP A 1 91 ? 16.682 11.927 -10.751 1.00 97.19 91 ASP A O 1
ATOM 643 N N . GLY A 1 92 ? 18.461 10.610 -11.139 1.00 95.31 92 GLY A N 1
ATOM 644 C CA . GLY A 1 92 ? 17.870 9.392 -10.605 1.00 95.31 92 GLY A CA 1
ATOM 645 C C . GLY A 1 92 ? 17.636 9.420 -9.095 1.00 95.31 92 GLY A C 1
ATOM 646 O O . GLY A 1 92 ? 16.649 8.844 -8.630 1.00 95.31 92 GLY A O 1
ATOM 647 N N . ALA A 1 93 ? 18.483 10.107 -8.326 1.00 94.44 93 ALA A N 1
ATOM 648 C CA . ALA A 1 93 ? 18.308 10.263 -6.881 1.00 94.44 93 ALA A CA 1
ATOM 649 C C . ALA A 1 93 ? 17.050 11.087 -6.559 1.00 94.44 93 ALA A C 1
ATOM 651 O O . ALA A 1 93 ? 16.176 10.629 -5.819 1.00 94.44 93 ALA A O 1
ATOM 652 N N . ALA A 1 94 ? 16.895 12.248 -7.196 1.00 96.06 94 ALA A N 1
ATOM 653 C CA . ALA A 1 94 ? 15.706 13.081 -7.082 1.00 96.06 94 ALA A CA 1
ATOM 654 C C . ALA A 1 94 ? 14.458 12.377 -7.637 1.00 96.06 94 ALA A C 1
ATOM 656 O O . ALA A 1 94 ? 13.356 12.557 -7.115 1.00 96.06 94 ALA A O 1
ATOM 657 N N . TYR A 1 95 ? 14.605 11.540 -8.671 1.00 94.81 95 TYR A N 1
ATOM 658 C CA . TYR A 1 95 ? 13.505 10.718 -9.170 1.00 94.81 95 TYR A CA 1
ATOM 659 C C . TYR A 1 95 ? 13.018 9.709 -8.124 1.00 94.81 95 TYR A C 1
ATOM 661 O O . TYR A 1 95 ? 11.811 9.633 -7.885 1.00 94.81 95 TYR A O 1
ATOM 669 N N . LYS A 1 96 ? 13.923 8.974 -7.468 1.00 93.94 96 LYS A N 1
ATOM 670 C CA . LYS A 1 96 ? 13.582 8.028 -6.390 1.00 93.94 96 LYS A CA 1
ATOM 671 C C . LYS A 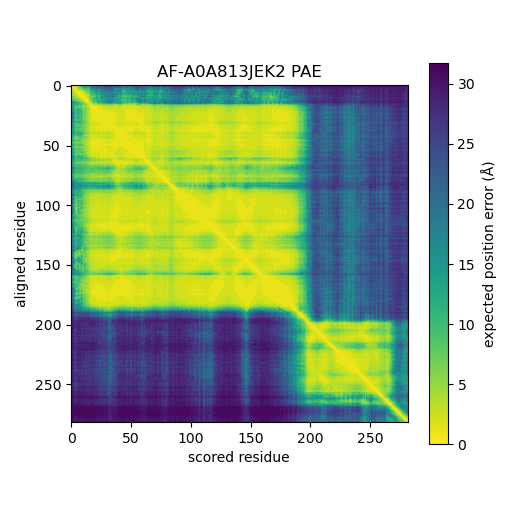1 96 ? 12.917 8.738 -5.213 1.00 93.94 96 LYS A C 1
ATOM 673 O O . LYS A 1 96 ? 11.855 8.308 -4.771 1.00 93.94 96 LYS A O 1
ATOM 678 N N . GLU A 1 97 ? 13.463 9.872 -4.787 1.00 94.00 97 GLU A N 1
ATOM 679 C CA . GLU A 1 97 ? 12.883 10.645 -3.687 1.00 94.00 97 GLU A CA 1
ATOM 680 C C . GLU A 1 97 ? 11.496 11.202 -4.031 1.00 94.00 97 GLU A C 1
ATOM 682 O O . GLU A 1 97 ? 10.570 11.147 -3.221 1.00 94.00 97 GLU A O 1
ATOM 687 N N . SER A 1 98 ? 11.283 11.625 -5.282 1.00 93.56 98 SER A N 1
ATOM 688 C CA . SER A 1 98 ? 9.954 12.049 -5.736 1.00 93.56 98 SER A CA 1
ATOM 689 C C . SER A 1 98 ? 8.894 10.948 -5.603 1.00 93.56 98 SER A C 1
ATOM 691 O O . SER A 1 98 ? 7.711 11.259 -5.438 1.00 93.56 98 SER A O 1
ATOM 693 N N . LYS A 1 99 ? 9.296 9.666 -5.651 1.00 94.00 99 LYS A N 1
ATOM 694 C CA . LYS A 1 99 ? 8.392 8.535 -5.420 1.00 94.00 99 LYS A CA 1
ATOM 695 C C . LYS A 1 99 ? 8.021 8.401 -3.952 1.00 94.00 99 LYS A C 1
ATOM 697 O O . LYS A 1 99 ? 6.832 8.261 -3.699 1.00 94.00 99 LYS A O 1
ATOM 702 N N . ASN A 1 100 ? 8.972 8.547 -3.028 1.00 94.44 100 ASN A N 1
ATOM 703 C CA . ASN A 1 100 ? 8.709 8.541 -1.582 1.00 94.44 100 ASN A CA 1
ATOM 704 C C . ASN A 1 100 ? 7.704 9.619 -1.178 1.00 94.44 100 ASN A C 1
ATOM 706 O O . ASN A 1 100 ? 6.715 9.338 -0.502 1.00 94.44 100 ASN A O 1
ATOM 710 N N . ILE A 1 101 ? 7.923 10.846 -1.652 1.00 93.00 101 ILE A N 1
ATOM 711 C CA . ILE A 1 101 ? 7.026 11.970 -1.373 1.00 93.00 101 ILE A CA 1
ATOM 712 C C . ILE A 1 101 ? 5.630 11.675 -1.929 1.00 93.00 101 ILE A C 1
ATOM 714 O O . ILE A 1 101 ? 4.625 11.845 -1.239 1.00 93.00 101 ILE A O 1
ATOM 718 N N . TRP A 1 102 ? 5.553 11.211 -3.180 1.00 93.38 102 TRP A N 1
ATOM 719 C CA . TRP A 1 102 ? 4.269 10.983 -3.831 1.00 93.38 102 TRP A CA 1
ATOM 720 C C . TRP A 1 102 ? 3.471 9.837 -3.203 1.00 93.38 102 TRP A C 1
ATOM 722 O O . TRP A 1 102 ? 2.273 10.009 -2.989 1.00 93.38 102 TRP A O 1
ATOM 732 N N . THR A 1 103 ? 4.101 8.702 -2.885 1.00 96.00 103 THR A N 1
ATOM 733 C CA . THR A 1 103 ? 3.417 7.555 -2.263 1.00 96.00 103 THR A CA 1
ATOM 734 C C . THR A 1 103 ? 2.927 7.898 -0.862 1.00 96.00 103 THR A C 1
ATOM 736 O O . THR A 1 103 ? 1.776 7.614 -0.528 1.00 96.00 103 THR A O 1
ATOM 739 N N . GLN A 1 104 ? 3.736 8.608 -0.070 1.00 95.94 104 GLN A N 1
ATOM 740 C CA . GLN A 1 104 ? 3.322 9.108 1.239 1.00 95.94 104 GLN A CA 1
ATOM 741 C C . GLN A 1 104 ? 2.120 10.055 1.139 1.00 95.94 104 GLN A C 1
ATOM 743 O O . GLN A 1 104 ? 1.125 9.870 1.844 1.00 95.94 104 GLN A O 1
ATOM 748 N N . SER A 1 105 ? 2.196 11.076 0.275 1.00 93.00 105 SER A N 1
ATOM 749 C CA . SER A 1 105 ? 1.092 12.026 0.097 1.00 93.00 105 SER A CA 1
ATOM 750 C C . SER A 1 105 ? -0.179 11.334 -0.393 1.00 93.00 105 SER A C 1
ATOM 752 O O . SER A 1 105 ? -1.260 11.636 0.112 1.00 93.00 105 SER A O 1
ATOM 754 N N . LEU A 1 106 ? -0.064 10.392 -1.335 1.00 95.38 106 LEU A N 1
ATOM 755 C CA . LEU A 1 106 ? -1.212 9.671 -1.878 1.00 95.38 106 LEU A CA 1
ATOM 756 C C . LEU A 1 106 ? -1.878 8.786 -0.828 1.00 95.38 106 LEU A C 1
ATOM 758 O O . LEU A 1 106 ? -3.091 8.873 -0.658 1.00 95.38 106 LEU A O 1
ATOM 762 N N . ALA A 1 107 ? -1.104 7.980 -0.096 1.00 96.00 107 ALA A N 1
ATOM 763 C CA . ALA A 1 107 ? -1.645 7.106 0.941 1.00 96.00 107 ALA A CA 1
ATOM 764 C C . ALA A 1 107 ? -2.383 7.905 2.026 1.00 96.00 107 ALA A C 1
ATOM 766 O O . ALA A 1 107 ? -3.511 7.569 2.380 1.00 96.00 107 ALA A O 1
ATOM 767 N N . ARG A 1 108 ? -1.786 9.002 2.513 1.00 95.12 108 ARG A N 1
ATOM 768 C CA . ARG A 1 108 ? -2.416 9.880 3.513 1.00 95.12 108 ARG A CA 1
ATOM 769 C C . ARG A 1 108 ? -3.683 10.541 2.984 1.00 95.12 108 ARG A C 1
ATOM 771 O O . ARG A 1 108 ? -4.722 10.483 3.638 1.00 95.12 108 ARG A O 1
ATOM 778 N N . GLY A 1 109 ? -3.605 11.149 1.800 1.00 89.06 109 GLY A N 1
ATOM 779 C CA . GLY A 1 109 ? -4.735 11.852 1.197 1.00 89.06 109 GLY A CA 1
ATOM 780 C C . GLY A 1 109 ? -5.909 10.916 0.928 1.00 89.06 109 GLY A C 1
ATOM 781 O O . GLY A 1 109 ? -7.022 11.179 1.376 1.00 89.06 109 GLY A O 1
ATOM 782 N N . LYS A 1 110 ? -5.653 9.768 0.291 1.00 93.31 110 LYS A N 1
ATOM 783 C CA . LYS A 1 110 ? -6.700 8.794 -0.034 1.00 93.31 110 LYS A CA 1
ATOM 784 C C . LYS A 1 110 ? -7.264 8.070 1.175 1.00 93.31 110 LYS A C 1
ATOM 786 O O . LYS A 1 110 ? -8.457 7.773 1.183 1.00 93.31 110 LYS A O 1
ATOM 791 N N . ARG A 1 111 ? -6.468 7.856 2.225 1.00 94.69 111 ARG A N 1
ATOM 792 C CA . ARG A 1 111 ? -6.997 7.387 3.509 1.00 94.69 111 ARG A CA 1
ATOM 793 C C . ARG A 1 111 ? -8.037 8.355 4.073 1.00 94.69 111 ARG A C 1
ATOM 795 O O . ARG A 1 111 ? -9.098 7.913 4.498 1.00 94.69 111 ARG A O 1
ATOM 802 N N . LEU A 1 112 ? -7.748 9.657 4.074 1.00 89.88 112 LEU A N 1
ATOM 803 C CA . LEU A 1 112 ? -8.674 10.667 4.596 1.00 89.88 112 LEU A CA 1
ATOM 804 C C . LEU A 1 112 ? -9.909 10.845 3.703 1.00 89.88 112 LEU A C 1
ATOM 806 O O . LEU A 1 112 ? -11.009 11.008 4.217 1.00 89.88 112 LEU A O 1
ATOM 810 N N . GLU A 1 113 ? -9.733 10.794 2.384 1.00 86.69 113 GLU A N 1
ATOM 811 C CA . GLU A 1 113 ? -10.814 10.983 1.412 1.00 86.69 113 GLU A CA 1
ATOM 812 C C . GLU A 1 113 ? -11.819 9.824 1.404 1.00 86.69 113 GLU A C 1
ATOM 814 O O . GLU A 1 113 ? -13.024 10.050 1.345 1.00 86.69 113 GLU A O 1
ATOM 819 N N . ILE A 1 114 ? -11.333 8.582 1.464 1.00 90.00 114 ILE A N 1
ATOM 820 C CA . ILE A 1 114 ? -12.176 7.382 1.337 1.00 90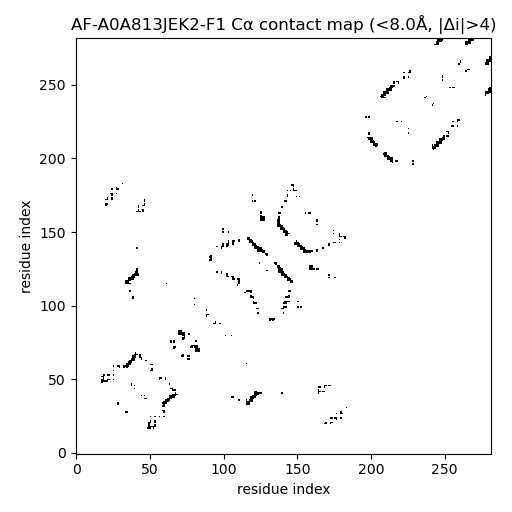.00 114 ILE A CA 1
ATOM 821 C C . ILE A 1 114 ? -12.619 6.859 2.707 1.00 90.00 114 ILE A C 1
ATOM 823 O O . ILE A 1 114 ? -13.663 6.219 2.822 1.00 90.00 114 ILE A O 1
ATOM 827 N N . GLY A 1 115 ? -11.828 7.110 3.751 1.00 87.62 115 GLY A N 1
ATOM 828 C CA . GLY A 1 115 ? -12.082 6.632 5.106 1.00 87.62 115 GLY A CA 1
ATOM 829 C C . GLY A 1 115 ? -11.783 5.151 5.406 1.00 87.62 115 GLY A C 1
ATOM 830 O O . GLY A 1 115 ? -12.396 4.636 6.345 1.00 87.62 115 GLY A O 1
ATOM 831 N N . PRO A 1 116 ? -10.895 4.411 4.698 1.00 94.81 116 PRO A N 1
ATOM 832 C CA . PRO A 1 116 ? -10.454 3.113 5.197 1.00 94.81 116 PRO A CA 1
ATOM 833 C C . PRO A 1 116 ? -9.579 3.290 6.448 1.00 94.81 116 PRO A C 1
ATOM 835 O O . PRO A 1 116 ? -8.981 4.347 6.666 1.00 94.81 116 PRO A O 1
ATOM 838 N N . THR A 1 117 ? -9.426 2.238 7.256 1.00 96.69 117 THR A N 1
ATOM 839 C CA . THR A 1 117 ? -8.464 2.284 8.370 1.00 96.69 117 THR A CA 1
ATOM 840 C C . THR A 1 117 ? -7.034 2.452 7.859 1.00 96.69 117 THR A C 1
ATOM 842 O O . THR A 1 117 ? -6.276 3.247 8.420 1.00 96.69 117 THR A O 1
ATOM 845 N N . TRP A 1 118 ? -6.703 1.740 6.782 1.00 98.25 118 TRP A N 1
ATOM 846 C CA . TRP A 1 118 ? -5.382 1.679 6.170 1.00 98.25 118 TRP A CA 1
ATOM 847 C C . TRP A 1 118 ? -5.428 2.085 4.698 1.00 98.25 118 TRP A C 1
ATOM 849 O O . TRP A 1 118 ? -6.388 1.798 3.984 1.00 98.25 118 TRP A O 1
ATOM 859 N N . CYS A 1 119 ? -4.359 2.703 4.213 1.00 98.50 119 CYS A N 1
ATOM 860 C CA . CYS A 1 119 ? -4.168 2.949 2.791 1.00 98.50 119 CYS A CA 1
ATOM 861 C C . CYS A 1 119 ? -2.739 2.603 2.387 1.00 98.50 119 CYS A C 1
ATOM 863 O O . CYS A 1 119 ? -1.792 3.126 2.974 1.00 98.50 119 CYS A O 1
ATOM 865 N N . ILE A 1 120 ? -2.596 1.753 1.371 1.00 98.75 120 ILE A N 1
ATOM 866 C CA . ILE A 1 120 ? -1.311 1.445 0.739 1.00 98.75 120 ILE A CA 1
ATOM 867 C C . ILE A 1 120 ? -1.153 2.332 -0.491 1.00 98.75 120 ILE A C 1
ATOM 869 O O . ILE A 1 120 ? -2.080 2.442 -1.298 1.00 98.75 120 ILE A O 1
ATOM 873 N N . SER A 1 121 ? 0.029 2.914 -0.667 1.00 98.38 121 SER A N 1
ATOM 874 C CA . SER A 1 121 ? 0.459 3.472 -1.943 1.00 98.38 121 SER A CA 1
ATOM 875 C C . SER A 1 121 ? 1.770 2.847 -2.410 1.00 98.38 121 SER A C 1
ATOM 877 O O . SER A 1 121 ? 2.704 2.730 -1.623 1.00 98.38 121 SER A O 1
ATOM 879 N N . GLU A 1 122 ? 1.844 2.473 -3.688 1.00 98.31 122 GLU A N 1
ATOM 880 C CA . GLU A 1 122 ? 3.042 1.920 -4.331 1.00 98.31 122 GLU A CA 1
ATOM 881 C C . GLU A 1 122 ? 3.385 2.697 -5.611 1.00 98.31 122 GLU A C 1
ATOM 883 O O . GLU A 1 122 ? 2.512 2.995 -6.433 1.00 98.31 122 GLU A O 1
ATOM 888 N N . SER A 1 123 ? 4.665 3.042 -5.790 1.00 96.44 123 SER A N 1
ATOM 889 C CA . SER A 1 123 ? 5.179 3.586 -7.050 1.00 96.44 123 SER A CA 1
ATOM 890 C C . SER A 1 123 ? 6.685 3.409 -7.193 1.00 96.44 123 SER A C 1
ATOM 892 O O . SER A 1 123 ? 7.452 3.701 -6.279 1.00 96.44 123 SER A O 1
ATOM 894 N N . GLY A 1 124 ? 7.133 3.049 -8.392 1.00 94.56 124 GLY A N 1
ATOM 895 C CA . GLY A 1 124 ? 8.549 2.861 -8.672 1.00 94.56 124 GLY A CA 1
ATOM 896 C C . GLY A 1 124 ? 8.866 2.705 -10.152 1.00 94.56 124 GLY A C 1
ATOM 897 O O . GLY A 1 124 ? 8.263 3.351 -11.017 1.00 94.56 124 GLY A O 1
ATOM 898 N N . ALA A 1 125 ? 9.838 1.841 -10.435 1.00 95.06 125 ALA A N 1
ATOM 899 C CA . ALA A 1 125 ? 10.213 1.390 -11.766 1.00 95.06 125 ALA A CA 1
ATOM 900 C C . ALA A 1 125 ? 10.669 -0.077 -11.710 1.00 95.06 125 ALA A C 1
ATOM 902 O O . ALA A 1 125 ? 11.759 -0.365 -11.234 1.00 95.06 125 ALA A O 1
ATOM 903 N N . CYS A 1 126 ? 9.879 -1.010 -12.251 1.00 94.88 126 CYS A N 1
ATOM 904 C CA . CYS A 1 126 ? 10.229 -2.441 -12.245 1.00 94.88 126 CYS A CA 1
ATOM 905 C C . CYS A 1 126 ? 11.352 -2.830 -13.230 1.00 94.88 126 CYS A C 1
ATOM 907 O O . CYS A 1 126 ? 11.813 -3.965 -13.188 1.00 94.88 126 CYS A O 1
ATOM 909 N N . GLY A 1 127 ? 11.791 -1.924 -14.114 1.00 93.12 127 GLY A N 1
ATOM 910 C CA . GLY A 1 127 ? 12.799 -2.200 -15.145 1.00 93.12 127 GLY A CA 1
ATOM 911 C C . GLY A 1 127 ? 12.237 -2.835 -16.434 1.00 93.12 127 GLY A C 1
ATOM 912 O O . GLY A 1 127 ? 11.011 -2.845 -16.638 1.00 93.12 127 GLY A O 1
ATOM 913 N N . PRO A 1 128 ? 13.120 -3.320 -17.335 1.00 93.56 128 PRO A N 1
ATOM 914 C CA . PRO A 1 128 ? 14.587 -3.349 -17.200 1.00 93.56 128 PRO A CA 1
ATOM 915 C C . PRO A 1 128 ? 15.282 -2.025 -17.563 1.00 93.56 128 PRO A C 1
ATOM 917 O O . PRO A 1 128 ? 16.459 -1.852 -17.267 1.00 93.56 128 PRO A O 1
ATOM 920 N N . THR A 1 129 ? 14.575 -1.100 -18.218 1.00 93.19 129 THR A N 1
ATOM 921 C CA . THR A 1 129 ? 15.100 0.205 -18.649 1.00 93.19 129 THR A CA 1
ATOM 922 C C . THR A 1 129 ? 14.580 1.338 -17.772 1.00 93.19 129 THR A C 1
ATOM 924 O O . THR A 1 129 ? 13.470 1.254 -17.237 1.00 93.19 129 THR A O 1
ATOM 927 N N . PHE A 1 130 ? 15.339 2.432 -17.688 1.00 93.50 130 PHE A N 1
ATOM 928 C CA . PHE A 1 130 ? 15.049 3.549 -16.789 1.00 93.50 130 PHE A CA 1
ATOM 929 C C . PHE A 1 130 ? 15.173 4.903 -17.487 1.00 93.50 130 PHE A C 1
ATOM 931 O O . PHE A 1 130 ? 15.883 5.054 -18.477 1.00 93.50 130 PHE A O 1
ATOM 938 N N . ASN A 1 131 ? 14.473 5.900 -16.946 1.00 90.88 131 ASN A N 1
ATOM 939 C CA . ASN A 1 131 ? 14.427 7.254 -17.507 1.00 90.88 131 ASN A CA 1
ATOM 940 C C . ASN A 1 131 ? 15.699 8.076 -17.244 1.00 90.88 131 ASN A C 1
ATOM 942 O O . ASN A 1 131 ? 15.849 9.151 -17.824 1.00 90.88 131 ASN A O 1
ATOM 946 N N . TYR A 1 132 ? 16.561 7.601 -16.345 1.00 95.06 132 TYR A N 1
ATOM 947 C CA . TYR A 1 132 ? 17.741 8.301 -15.853 1.00 95.06 132 TYR A CA 1
ATOM 948 C C . TYR A 1 132 ? 18.958 7.373 -15.940 1.00 95.06 132 TYR A C 1
ATOM 950 O O . TYR A 1 132 ? 18.846 6.231 -15.488 1.00 95.06 132 TYR A O 1
ATOM 958 N N . PRO A 1 133 ? 20.097 7.825 -16.502 1.00 93.81 133 PRO A N 1
ATOM 959 C CA . PRO A 1 133 ? 21.279 6.979 -16.697 1.00 93.81 133 PRO A CA 1
ATOM 960 C C . PRO A 1 133 ? 21.877 6.410 -15.403 1.00 93.81 133 PRO A C 1
ATOM 962 O O . PRO A 1 133 ? 22.448 5.325 -15.415 1.00 93.81 133 PRO A O 1
ATOM 965 N N . ASP A 1 134 ? 21.742 7.130 -14.288 1.00 94.25 134 ASP A N 1
ATOM 966 C CA . ASP A 1 134 ? 22.231 6.740 -12.962 1.00 94.25 134 ASP A CA 1
ATOM 967 C C . ASP A 1 134 ? 21.291 5.762 -12.228 1.00 94.25 134 ASP A C 1
ATOM 969 O O . ASP A 1 134 ? 21.643 5.215 -11.181 1.00 94.25 134 ASP A O 1
ATOM 973 N N . VAL A 1 135 ? 20.112 5.469 -12.789 1.00 94.81 135 VAL A N 1
ATOM 974 C CA . VAL A 1 135 ? 19.227 4.405 -12.304 1.00 94.81 135 VAL A CA 1
ATOM 975 C C . VAL A 1 135 ? 19.530 3.130 -13.078 1.00 94.81 135 VAL A C 1
ATOM 977 O O . VAL A 1 135 ? 19.167 2.991 -14.241 1.00 94.81 135 VAL A O 1
ATOM 980 N N . THR A 1 136 ? 20.188 2.184 -12.412 1.00 92.75 136 THR A N 1
ATOM 981 C CA . THR A 1 136 ? 20.652 0.927 -13.025 1.00 92.75 136 THR A CA 1
ATOM 982 C C . THR A 1 136 ? 19.870 -0.306 -12.574 1.00 92.75 136 THR A C 1
ATOM 984 O O . THR A 1 136 ? 20.062 -1.390 -13.127 1.00 92.75 136 THR A O 1
ATOM 987 N N . LYS A 1 137 ? 18.992 -0.151 -11.576 1.00 91.69 137 LYS A N 1
ATOM 988 C CA . LYS A 1 137 ? 18.223 -1.226 -10.944 1.00 91.69 137 LYS A CA 1
ATOM 989 C C . LYS A 1 137 ? 16.751 -0.859 -10.834 1.00 91.69 137 LYS A C 1
ATOM 991 O O . LYS A 1 137 ? 16.413 0.311 -10.633 1.00 91.69 137 LYS A O 1
ATOM 996 N N . GLY A 1 138 ? 15.890 -1.875 -10.915 1.00 94.56 138 GLY A N 1
ATOM 997 C CA . GLY A 1 138 ? 14.483 -1.724 -10.560 1.00 94.56 138 GLY A CA 1
ATOM 998 C C . GLY A 1 138 ? 14.347 -1.219 -9.127 1.00 94.56 138 GLY A C 1
ATOM 999 O O . GLY A 1 138 ? 15.179 -1.544 -8.285 1.00 94.56 138 GLY A O 1
ATOM 1000 N N . PHE A 1 139 ? 13.327 -0.425 -8.829 1.00 95.81 139 PHE A N 1
ATOM 1001 C CA . PHE A 1 139 ? 13.057 0.006 -7.460 1.00 95.81 139 PHE A CA 1
ATOM 1002 C C . PHE A 1 139 ? 11.567 0.233 -7.219 1.00 95.81 139 PHE A C 1
ATOM 1004 O O . PHE A 1 139 ? 10.806 0.450 -8.166 1.00 95.81 139 PHE A O 1
ATOM 1011 N N . THR A 1 140 ? 11.163 0.254 -5.951 1.00 96.56 140 THR A N 1
ATOM 1012 C CA . THR A 1 140 ? 9.833 0.711 -5.539 1.00 96.56 140 THR A CA 1
ATOM 1013 C C . THR A 1 140 ? 9.882 1.533 -4.258 1.00 96.56 140 THR A C 1
ATOM 1015 O O . THR A 1 140 ? 10.748 1.335 -3.404 1.00 96.56 140 THR A O 1
ATOM 1018 N N . SER A 1 141 ? 8.940 2.464 -4.157 1.00 98.00 141 SER A N 1
ATOM 1019 C CA . SER A 1 141 ? 8.555 3.147 -2.934 1.00 98.00 141 SER A CA 1
ATOM 1020 C C . SER A 1 141 ? 7.166 2.660 -2.535 1.00 98.00 141 SER A C 1
ATOM 1022 O O . SER A 1 141 ? 6.246 2.654 -3.358 1.00 98.00 141 SER A O 1
ATOM 1024 N N . ILE A 1 142 ? 7.015 2.258 -1.279 1.00 98.44 142 ILE A N 1
ATOM 1025 C CA . ILE A 1 142 ? 5.762 1.782 -0.699 1.00 98.44 142 ILE A CA 1
ATOM 1026 C C . ILE A 1 142 ? 5.498 2.579 0.574 1.00 98.44 142 ILE A C 1
ATOM 1028 O O . ILE A 1 142 ? 6.397 2.767 1.390 1.00 98.44 142 ILE A O 1
ATOM 1032 N N . PHE A 1 143 ? 4.262 3.026 0.766 1.00 98.56 143 PHE A N 1
ATOM 1033 C CA . PHE A 1 143 ? 3.842 3.697 1.990 1.00 98.56 143 PHE A CA 1
ATOM 1034 C C . PHE A 1 143 ? 2.514 3.138 2.491 1.00 98.56 143 PHE A C 1
ATOM 1036 O O . PHE A 1 143 ? 1.575 2.973 1.712 1.00 98.56 143 PHE A O 1
ATOM 1043 N N . VAL A 1 144 ? 2.430 2.881 3.795 1.00 98.38 144 VAL A N 1
ATOM 1044 C CA . VAL A 1 144 ? 1.206 2.479 4.493 1.00 98.38 144 VAL A CA 1
ATOM 1045 C C . VAL A 1 144 ? 0.824 3.595 5.459 1.00 98.38 144 VAL A C 1
ATOM 1047 O O . VAL A 1 144 ? 1.579 3.914 6.376 1.00 98.38 144 VAL A O 1
ATOM 1050 N N . SER A 1 145 ? -0.347 4.195 5.244 1.00 97.06 145 SER A N 1
ATOM 1051 C CA . SER A 1 145 ? -0.943 5.184 6.149 1.00 97.06 145 SER A CA 1
ATOM 1052 C C . SER A 1 145 ? -2.061 4.541 6.968 1.00 97.06 145 SER A C 1
ATOM 1054 O O . SER A 1 145 ? -2.876 3.797 6.417 1.00 97.06 145 SER A O 1
ATOM 1056 N N . GLY A 1 146 ? -2.120 4.831 8.269 1.00 94.00 146 GLY A N 1
ATOM 1057 C CA . GLY A 1 146 ? -3.059 4.232 9.217 1.00 94.00 146 GLY A CA 1
ATOM 1058 C C . GLY A 1 146 ? -2.886 4.758 10.644 1.00 94.00 146 GLY A C 1
ATOM 1059 O O . GLY A 1 146 ? -2.306 5.827 10.827 1.00 94.00 146 GLY A O 1
ATOM 1060 N N . PRO A 1 147 ? -3.385 4.030 11.662 1.00 92.38 147 PRO A N 1
ATOM 1061 C CA . PRO A 1 147 ? -3.078 4.287 13.074 1.00 92.38 147 PRO A CA 1
ATOM 1062 C C . PRO A 1 147 ? -1.577 4.388 13.385 1.00 92.38 147 PRO A C 1
ATOM 1064 O O . PRO A 1 147 ? -1.182 5.158 14.254 1.00 92.38 147 PRO A O 1
ATOM 1067 N N . VAL A 1 148 ? -0.751 3.639 12.651 1.00 90.31 148 VAL A N 1
ATOM 1068 C CA . VAL A 1 148 ? 0.688 3.890 12.517 1.00 90.31 148 VAL A CA 1
ATOM 1069 C C . VAL A 1 148 ? 1.010 4.108 11.045 1.00 90.31 148 VAL A C 1
ATOM 1071 O O . VAL A 1 148 ? 0.235 3.712 10.170 1.00 90.31 148 VAL A O 1
ATOM 1074 N N . GLU A 1 149 ? 2.152 4.721 10.757 1.00 91.31 149 GLU A N 1
ATOM 1075 C CA . GLU A 1 149 ? 2.587 4.954 9.384 1.00 91.31 149 GLU A CA 1
ATOM 1076 C C . GLU A 1 149 ? 4.001 4.437 9.165 1.00 91.31 149 GLU A C 1
ATOM 1078 O O . GLU A 1 149 ? 4.889 4.676 9.985 1.00 91.31 149 GLU A O 1
ATOM 1083 N N . LYS A 1 150 ? 4.217 3.761 8.035 1.00 93.06 150 LYS A N 1
ATOM 1084 C CA . LYS A 1 150 ? 5.540 3.285 7.624 1.00 93.06 150 LYS A CA 1
ATOM 1085 C C . LYS A 1 150 ? 5.739 3.460 6.127 1.00 93.06 150 LYS A C 1
ATOM 1087 O O . LYS A 1 150 ? 4.812 3.294 5.336 1.00 93.06 150 LYS A O 1
ATOM 1092 N N . GLY A 1 151 ? 6.972 3.781 5.755 1.00 94.69 151 GLY A N 1
ATOM 1093 C CA . GLY A 1 151 ? 7.429 3.847 4.374 1.00 94.69 151 GLY A CA 1
ATOM 1094 C C . GLY A 1 151 ? 8.608 2.909 4.157 1.00 94.69 151 GLY A C 1
ATOM 1095 O O . GLY A 1 151 ? 9.429 2.725 5.053 1.00 94.69 151 GLY A O 1
ATOM 1096 N N . LEU A 1 152 ? 8.692 2.332 2.965 1.00 93.31 152 LEU A N 1
ATOM 1097 C CA . LEU A 1 152 ? 9.751 1.422 2.556 1.00 93.31 152 LEU A CA 1
ATOM 1098 C C . LEU A 1 152 ? 10.211 1.784 1.145 1.00 93.31 152 LEU A C 1
ATOM 1100 O O . LEU A 1 152 ? 9.402 1.992 0.243 1.00 93.31 152 LEU A O 1
ATOM 1104 N N . PHE A 1 153 ? 11.526 1.840 0.961 1.00 96.12 153 PHE A N 1
ATOM 1105 C CA . PHE A 1 153 ? 12.163 2.010 -0.338 1.00 96.12 153 PHE A CA 1
ATOM 1106 C C . PHE A 1 153 ? 13.102 0.832 -0.580 1.00 96.12 153 PHE A C 1
ATOM 1108 O O . PHE A 1 153 ? 13.929 0.519 0.276 1.00 96.12 153 PHE A O 1
ATOM 1115 N N . VAL A 1 154 ? 12.978 0.177 -1.735 1.00 91.75 154 VAL A N 1
ATOM 1116 C CA . VAL A 1 154 ? 13.793 -0.994 -2.085 1.00 91.75 154 VAL A CA 1
ATOM 1117 C C . VAL A 1 154 ? 14.299 -0.884 -3.509 1.00 91.75 154 VAL A C 1
ATOM 1119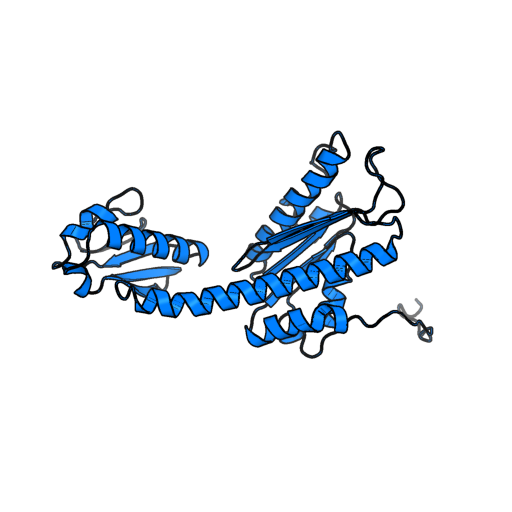 O O . VAL A 1 154 ? 13.531 -0.625 -4.435 1.00 91.75 154 VAL A O 1
ATOM 1122 N N . GLU A 1 155 ? 15.589 -1.161 -3.682 1.00 93.00 155 GLU A N 1
ATOM 1123 C CA . GLU A 1 155 ? 16.196 -1.435 -4.981 1.00 93.00 155 GLU A CA 1
ATOM 1124 C C . GLU A 1 155 ? 16.282 -2.942 -5.203 1.00 93.00 155 GLU A C 1
ATOM 1126 O O . GLU A 1 155 ? 16.652 -3.711 -4.317 1.00 93.00 155 GLU A O 1
ATOM 1131 N N . SER A 1 156 ? 15.945 -3.367 -6.410 1.00 91.44 156 SER A N 1
ATOM 1132 C CA . SER A 1 156 ? 15.991 -4.761 -6.801 1.00 91.44 156 SER A CA 1
ATOM 1133 C C . SER A 1 156 ? 17.430 -5.250 -6.969 1.00 91.44 156 SER A C 1
ATOM 1135 O O . SER A 1 156 ? 18.264 -4.535 -7.533 1.00 91.44 156 SER A O 1
ATOM 1137 N N . PRO A 1 157 ? 17.739 -6.496 -6.571 1.00 89.50 157 PRO A N 1
ATOM 1138 C CA . PRO A 1 157 ? 19.003 -7.132 -6.921 1.00 89.50 157 PRO A CA 1
ATOM 1139 C C . PRO A 1 157 ? 19.090 -7.515 -8.412 1.00 89.50 157 PRO A C 1
ATOM 1141 O O . PRO A 1 157 ? 20.167 -7.892 -8.870 1.00 89.50 157 PRO A O 1
ATOM 1144 N N . HIS A 1 158 ? 17.994 -7.419 -9.173 1.00 87.50 158 HIS A N 1
ATOM 1145 C CA . HIS A 1 158 ? 17.907 -7.780 -10.588 1.00 87.50 158 HIS A CA 1
ATOM 1146 C C . HIS A 1 158 ? 17.104 -6.754 -11.408 1.00 87.50 158 HIS A C 1
ATOM 1148 O O . HIS A 1 158 ? 16.457 -5.852 -10.885 1.00 87.50 158 HIS A O 1
ATOM 1154 N N . ASN A 1 159 ? 17.103 -6.909 -12.731 1.00 86.69 159 ASN A N 1
ATOM 1155 C CA . ASN A 1 159 ? 16.300 -6.085 -13.646 1.00 86.69 159 ASN A CA 1
ATOM 1156 C C . ASN A 1 159 ? 15.158 -6.862 -14.308 1.00 86.69 159 ASN A C 1
ATOM 1158 O O . ASN A 1 159 ? 14.611 -6.427 -15.319 1.00 86.69 159 ASN A O 1
ATOM 1162 N N . ASP A 1 160 ? 14.780 -7.999 -13.723 1.00 94.06 160 ASP A N 1
ATOM 1163 C CA . ASP A 1 160 ? 13.591 -8.734 -14.136 1.00 94.06 160 ASP A CA 1
ATOM 1164 C C . ASP A 1 160 ? 12.320 -8.021 -13.663 1.00 94.06 160 ASP A C 1
ATOM 1166 O O . ASP A 1 160 ? 12.082 -7.844 -12.463 1.00 94.06 160 ASP A O 1
ATOM 1170 N N . ARG A 1 161 ? 11.514 -7.597 -14.637 1.00 95.44 161 ARG A N 1
ATOM 1171 C CA . ARG A 1 161 ? 10.319 -6.794 -14.408 1.00 95.44 161 ARG A CA 1
ATOM 1172 C C . ARG A 1 161 ? 9.254 -7.545 -13.621 1.00 95.44 161 ARG A C 1
ATOM 1174 O O . ARG A 1 161 ? 8.677 -6.965 -12.706 1.00 95.44 161 ARG A O 1
ATOM 1181 N N . GLU A 1 162 ? 8.956 -8.784 -13.993 1.00 94.69 162 GLU A N 1
ATOM 1182 C CA . GLU A 1 162 ? 7.857 -9.527 -13.380 1.00 94.69 162 GLU A CA 1
ATOM 1183 C C . GLU A 1 162 ? 8.246 -9.995 -11.978 1.00 94.69 162 GLU A C 1
ATOM 1185 O O . GLU A 1 162 ? 7.474 -9.817 -11.036 1.00 94.69 162 GLU A O 1
ATOM 1190 N N . LEU A 1 163 ? 9.477 -10.487 -11.802 1.00 93.44 163 LEU A N 1
ATOM 1191 C CA . LEU A 1 163 ? 9.996 -10.836 -10.479 1.00 93.44 163 LEU A CA 1
ATOM 1192 C C . LEU A 1 163 ? 9.964 -9.630 -9.530 1.00 93.44 163 LEU A C 1
ATOM 1194 O O . LEU A 1 163 ? 9.597 -9.775 -8.364 1.00 93.44 163 LEU A O 1
ATOM 1198 N N . ASN A 1 164 ? 10.263 -8.429 -10.037 1.00 95.75 164 ASN A N 1
ATOM 1199 C CA . ASN A 1 164 ? 10.123 -7.190 -9.273 1.00 95.75 164 ASN A CA 1
ATOM 1200 C C . ASN A 1 164 ? 8.672 -6.927 -8.866 1.00 95.75 164 ASN A C 1
ATOM 1202 O O . ASN A 1 164 ? 8.415 -6.648 -7.700 1.00 95.75 164 ASN A O 1
ATOM 1206 N N . MET A 1 165 ? 7.714 -7.067 -9.785 1.00 96.75 165 MET A N 1
ATOM 1207 C CA . MET A 1 165 ? 6.294 -6.871 -9.477 1.00 96.75 165 MET A CA 1
ATOM 1208 C C . MET A 1 165 ? 5.809 -7.808 -8.361 1.00 96.75 165 MET A C 1
ATOM 1210 O O . MET A 1 165 ? 5.141 -7.354 -7.428 1.00 96.75 165 MET A O 1
ATOM 1214 N N . TRP A 1 166 ? 6.186 -9.089 -8.405 1.00 96.12 166 TRP A N 1
ATOM 1215 C CA . TRP A 1 166 ? 5.858 -10.058 -7.354 1.00 96.12 166 TRP A CA 1
ATOM 1216 C C . TRP A 1 166 ? 6.539 -9.729 -6.019 1.00 96.12 166 TRP A C 1
ATOM 1218 O O . TRP A 1 166 ? 5.881 -9.733 -4.976 1.00 96.12 166 TRP A O 1
ATOM 1228 N N . GLY A 1 167 ? 7.833 -9.397 -6.041 1.00 94.94 167 GLY A N 1
ATOM 1229 C CA . GLY A 1 167 ? 8.591 -9.032 -4.842 1.00 94.94 167 GLY A CA 1
ATOM 1230 C C . GLY A 1 167 ? 8.051 -7.772 -4.161 1.00 94.94 167 GLY A C 1
ATOM 1231 O O . GLY A 1 167 ? 7.820 -7.768 -2.955 1.00 94.94 167 GLY A O 1
ATOM 1232 N N . TYR A 1 168 ? 7.771 -6.723 -4.935 1.00 97.06 168 TYR A N 1
ATOM 1233 C CA . TYR A 1 168 ? 7.211 -5.465 -4.431 1.00 97.06 168 TYR A CA 1
ATOM 1234 C C . TYR A 1 168 ? 5.802 -5.650 -3.873 1.00 97.06 168 TYR A C 1
ATOM 1236 O O . TYR A 1 168 ? 5.476 -5.090 -2.828 1.00 97.06 168 TYR A O 1
ATOM 1244 N N . THR A 1 169 ? 4.997 -6.504 -4.510 1.00 98.06 169 THR A N 1
ATOM 1245 C CA . THR A 1 169 ? 3.679 -6.886 -3.991 1.00 98.06 169 THR A CA 1
ATOM 1246 C C . THR A 1 169 ? 3.797 -7.531 -2.614 1.00 98.06 169 THR A C 1
ATOM 1248 O O . THR A 1 169 ? 3.096 -7.134 -1.686 1.00 98.06 169 THR A O 1
ATOM 1251 N N . LYS A 1 170 ? 4.709 -8.498 -2.455 1.00 96.62 170 LYS A N 1
ATOM 1252 C CA . LYS A 1 170 ? 4.931 -9.166 -1.168 1.00 96.62 170 LYS A CA 1
ATOM 1253 C C . LYS A 1 170 ? 5.400 -8.187 -0.090 1.00 96.62 170 LYS A C 1
ATOM 1255 O O . LYS A 1 170 ? 4.855 -8.209 1.007 1.00 96.62 170 LYS A O 1
ATOM 1260 N N . LEU A 1 171 ? 6.338 -7.297 -0.420 1.00 96.50 171 LEU A N 1
ATOM 1261 C CA . LEU A 1 171 ? 6.830 -6.270 0.504 1.00 96.50 171 LEU A CA 1
ATOM 1262 C C . LEU A 1 171 ? 5.717 -5.331 0.982 1.00 96.50 171 LEU A C 1
ATOM 1264 O O . LEU A 1 171 ? 5.666 -5.005 2.163 1.00 96.50 171 LEU A O 1
ATOM 1268 N N . ALA A 1 172 ? 4.805 -4.922 0.096 1.00 98.25 172 ALA A N 1
ATOM 1269 C CA . ALA A 1 172 ? 3.687 -4.063 0.480 1.00 98.25 172 ALA A CA 1
ATOM 1270 C C . ALA A 1 172 ? 2.720 -4.753 1.452 1.00 98.25 172 ALA A C 1
ATOM 1272 O O . ALA A 1 172 ? 2.234 -4.126 2.393 1.00 98.25 172 ALA A O 1
ATOM 1273 N N . LEU A 1 173 ? 2.456 -6.043 1.237 1.00 98.50 173 LEU A N 1
ATOM 1274 C CA . LEU A 1 173 ? 1.579 -6.842 2.094 1.00 98.50 173 LEU A CA 1
ATOM 1275 C C . LEU A 1 173 ? 2.221 -7.132 3.456 1.00 98.50 173 LEU A C 1
ATOM 1277 O O . LEU A 1 173 ? 1.529 -7.072 4.470 1.00 98.50 173 LEU A O 1
ATOM 1281 N N . ASP A 1 174 ? 3.533 -7.374 3.489 1.00 96.75 174 ASP A N 1
ATOM 1282 C CA . ASP A 1 174 ? 4.289 -7.548 4.735 1.00 96.75 174 ASP A CA 1
ATOM 1283 C C . ASP A 1 174 ? 4.337 -6.258 5.552 1.00 96.75 174 ASP A C 1
ATOM 1285 O O . ASP A 1 174 ? 4.105 -6.281 6.759 1.00 96.75 174 ASP A O 1
ATOM 1289 N N . LEU A 1 175 ? 4.564 -5.117 4.894 1.00 97.62 175 LEU A N 1
ATOM 1290 C CA . LEU A 1 175 ? 4.554 -3.817 5.561 1.00 97.62 175 LEU A CA 1
ATOM 1291 C C . LEU A 1 175 ? 3.172 -3.495 6.147 1.00 97.62 175 LEU A C 1
ATOM 1293 O O . LEU A 1 175 ? 3.071 -2.962 7.250 1.00 97.62 175 LEU A O 1
ATOM 1297 N N . LEU A 1 176 ? 2.096 -3.847 5.433 1.00 98.56 176 LEU A N 1
ATOM 1298 C CA . LEU A 1 176 ? 0.735 -3.727 5.953 1.00 98.56 176 LEU A CA 1
ATOM 1299 C C . LEU A 1 176 ? 0.526 -4.615 7.189 1.00 98.56 176 LEU A C 1
ATOM 1301 O O . LEU A 1 176 ? -0.014 -4.133 8.182 1.00 98.56 176 LEU A O 1
ATOM 1305 N N . GLU A 1 177 ? 0.935 -5.887 7.141 1.00 97.88 177 GLU A N 1
ATOM 1306 C CA . GLU A 1 177 ? 0.857 -6.799 8.292 1.00 97.88 177 GLU A CA 1
ATOM 1307 C C . GLU A 1 177 ? 1.567 -6.200 9.514 1.00 97.88 177 GLU A C 1
ATOM 1309 O O . GLU A 1 177 ? 0.974 -6.116 10.592 1.00 97.88 177 GLU A O 1
ATOM 1314 N N . GLU A 1 178 ? 2.805 -5.740 9.329 1.00 95.50 178 GLU A N 1
ATOM 1315 C CA . GLU A 1 178 ? 3.626 -5.128 10.373 1.00 95.50 178 GLU A CA 1
ATOM 1316 C C . GLU A 1 178 ? 2.923 -3.917 11.004 1.00 95.50 178 GLU A C 1
ATOM 1318 O O . GLU A 1 178 ? 2.844 -3.800 12.229 1.00 95.50 178 GLU A O 1
ATOM 1323 N N . CYS A 1 179 ? 2.362 -3.030 10.179 1.00 96.50 179 CYS A N 1
ATOM 1324 C CA . CYS A 1 179 ? 1.608 -1.870 10.643 1.00 96.50 179 CYS A CA 1
ATOM 1325 C C . CYS A 1 179 ? 0.364 -2.259 11.457 1.00 96.50 179 CYS A C 1
ATOM 1327 O O . CYS A 1 179 ? 0.113 -1.677 12.515 1.00 96.50 179 CYS A O 1
ATOM 1329 N N . VAL A 1 180 ? -0.415 -3.242 10.994 1.00 96.94 180 VAL A N 1
ATOM 1330 C CA . VAL A 1 180 ? -1.631 -3.691 11.693 1.00 96.94 180 VAL A CA 1
ATOM 1331 C C . VAL A 1 180 ? -1.282 -4.298 13.052 1.00 96.94 180 VAL A C 1
ATOM 1333 O O . VAL A 1 180 ? -1.936 -3.992 14.052 1.00 96.94 180 VAL A O 1
ATOM 1336 N N . GLN A 1 181 ? -0.236 -5.123 13.108 1.00 94.31 181 GLN A N 1
ATOM 1337 C CA . GLN A 1 181 ? 0.230 -5.744 14.347 1.00 94.31 181 GLN A CA 1
ATOM 1338 C C . GLN A 1 181 ? 0.764 -4.707 15.339 1.00 94.31 181 GLN A C 1
ATOM 1340 O O . GLN A 1 181 ? 0.424 -4.759 16.524 1.00 94.31 181 GLN A O 1
ATOM 1345 N N . GLU A 1 182 ? 1.548 -3.735 14.871 1.00 90.75 182 GLU A N 1
ATOM 1346 C CA . GLU A 1 182 ? 2.048 -2.662 15.728 1.00 90.75 182 GLU A CA 1
ATOM 1347 C C . GLU A 1 182 ? 0.898 -1.834 16.305 1.00 90.75 182 GLU A C 1
ATOM 1349 O O . GLU A 1 182 ? 0.834 -1.651 17.521 1.00 90.75 182 GLU A O 1
ATOM 1354 N N . ALA A 1 183 ? -0.055 -1.409 15.472 1.00 90.44 183 ALA A N 1
ATOM 1355 C CA . ALA A 1 183 ? -1.220 -0.658 15.929 1.00 90.44 183 ALA A CA 1
ATOM 1356 C C . ALA A 1 183 ? -2.048 -1.435 16.963 1.00 90.44 183 ALA A C 1
ATOM 1358 O O . ALA A 1 183 ? -2.471 -0.864 17.969 1.00 90.44 183 ALA A O 1
ATOM 1359 N N . ALA A 1 184 ? -2.239 -2.742 16.759 1.00 87.94 184 ALA A N 1
ATOM 1360 C CA . ALA A 1 184 ? -2.896 -3.597 17.742 1.00 87.94 184 ALA A CA 1
ATOM 1361 C C . ALA A 1 184 ? -2.113 -3.643 19.066 1.00 87.94 184 ALA A C 1
ATOM 1363 O O . ALA A 1 184 ? -2.706 -3.542 20.138 1.00 87.94 184 ALA A O 1
ATOM 1364 N N . SER A 1 185 ? -0.780 -3.731 19.010 1.00 82.94 185 SER A N 1
ATOM 1365 C CA . SER A 1 185 ? 0.067 -3.740 20.208 1.00 82.94 185 SER A CA 1
ATOM 1366 C C . SER A 1 185 ? 0.027 -2.416 20.981 1.00 82.94 185 SER A C 1
ATOM 1368 O O . SER A 1 185 ? -0.013 -2.428 22.211 1.00 82.94 185 SER A O 1
ATOM 1370 N N . LEU A 1 186 ? -0.016 -1.277 20.279 1.00 79.44 186 LEU A N 1
ATOM 1371 C CA . LEU A 1 186 ? -0.152 0.046 20.889 1.00 79.44 186 LEU A CA 1
ATOM 1372 C C . LEU A 1 186 ? -1.524 0.195 21.548 1.00 79.44 186 LEU A C 1
ATOM 1374 O O . LEU A 1 186 ? -1.604 0.614 22.699 1.00 79.44 186 LEU A O 1
ATOM 1378 N N . SER A 1 187 ? -2.583 -0.259 20.875 1.00 72.50 187 SER A N 1
ATOM 1379 C CA . SER A 1 187 ? -3.939 -0.267 21.429 1.00 72.50 187 SER A CA 1
ATOM 1380 C C . SER A 1 187 ? -4.103 -1.191 22.638 1.00 72.50 187 SER A C 1
ATOM 1382 O O . SER A 1 187 ? -5.042 -0.986 23.396 1.00 72.50 187 SER A O 1
ATOM 1384 N N . LEU A 1 188 ? -3.255 -2.209 22.824 1.00 70.31 188 LEU A N 1
ATOM 1385 C CA . LEU A 1 188 ? -3.257 -3.066 24.020 1.00 70.31 188 LEU A CA 1
ATOM 1386 C C . LEU A 1 188 ? -2.459 -2.456 25.179 1.00 70.31 188 LEU A C 1
ATOM 1388 O O . LEU A 1 188 ? -2.793 -2.688 26.339 1.00 70.31 188 LEU A O 1
ATOM 1392 N N . LYS A 1 189 ? -1.424 -1.664 24.877 1.00 56.25 189 LYS A N 1
ATOM 1393 C CA . LYS A 1 189 ? -0.649 -0.914 25.880 1.00 56.25 189 LYS A CA 1
ATOM 1394 C C . LYS A 1 189 ? -1.418 0.295 26.411 1.00 56.25 189 LYS A C 1
ATOM 1396 O O . LYS A 1 189 ? -1.335 0.580 27.600 1.00 56.25 189 LYS A O 1
ATOM 1401 N N . GLN A 1 190 ? -2.219 0.936 25.561 1.00 52.12 190 GLN A N 1
ATOM 1402 C CA . GLN A 1 190 ? -3.028 2.100 25.922 1.00 52.12 190 GLN A CA 1
ATOM 1403 C C . GLN A 1 190 ? -3.973 1.851 27.115 1.00 52.12 190 GLN A C 1
ATOM 1405 O O . GLN A 1 190 ? -3.869 2.598 28.070 1.00 52.12 190 GLN A O 1
ATOM 1410 N N . PRO A 1 191 ? -4.786 0.776 27.193 1.00 48.19 191 PRO A N 1
ATOM 1411 C CA . PRO A 1 191 ? -5.614 0.504 28.369 1.00 48.19 191 PRO A CA 1
ATOM 1412 C C . PRO A 1 191 ? -4.820 0.253 29.660 1.00 48.19 191 PRO A C 1
ATOM 1414 O O . PRO A 1 191 ? -5.357 0.474 30.741 1.00 48.19 191 PRO A O 1
ATOM 1417 N N . ALA A 1 192 ? -3.563 -0.201 29.582 1.00 42.06 192 ALA A N 1
ATOM 1418 C CA . ALA A 1 192 ? -2.701 -0.380 30.754 1.00 42.06 192 ALA A CA 1
ATOM 1419 C C . ALA A 1 192 ? -2.072 0.946 31.230 1.00 42.06 192 ALA A C 1
ATOM 1421 O O . ALA A 1 192 ? -1.887 1.132 32.432 1.00 42.06 192 ALA A O 1
ATOM 1422 N N . GLU A 1 193 ? -1.789 1.874 30.310 1.00 42.50 193 GLU A N 1
ATOM 1423 C CA . GLU A 1 193 ? -1.342 3.241 30.619 1.00 42.50 193 GLU A CA 1
ATOM 1424 C C . GLU A 1 193 ? -2.516 4.157 31.021 1.00 42.50 193 GLU A C 1
ATOM 1426 O O . GLU A 1 193 ? -2.413 4.882 32.004 1.00 42.50 193 GLU A O 1
ATOM 1431 N N . ASP A 1 194 ? -3.673 4.046 30.366 1.00 45.28 194 ASP A N 1
ATOM 1432 C CA . ASP A 1 194 ? -4.913 4.769 30.684 1.00 45.28 194 ASP A CA 1
ATOM 1433 C C . ASP A 1 194 ? -5.513 4.308 32.025 1.00 45.28 194 ASP A C 1
ATOM 1435 O O . ASP A 1 194 ? -6.069 5.114 32.771 1.00 45.28 194 ASP A O 1
ATOM 1439 N N . ALA A 1 195 ? -5.347 3.030 32.400 1.00 43.88 195 ALA A N 1
ATOM 1440 C CA . ALA A 1 195 ? -5.648 2.563 33.757 1.00 43.88 195 ALA A CA 1
ATOM 1441 C C . ALA A 1 195 ? -4.737 3.212 3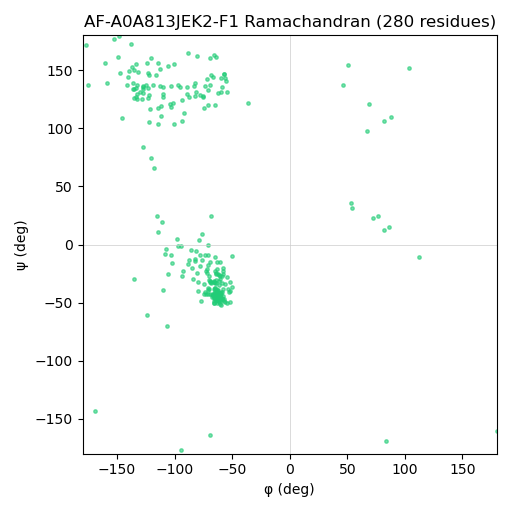4.817 1.00 43.88 195 ALA A C 1
ATOM 1443 O O . ALA A 1 195 ? -5.147 3.330 35.973 1.00 43.88 195 ALA A O 1
ATOM 1444 N N . ALA A 1 196 ? -3.536 3.661 34.432 1.00 42.41 196 ALA A N 1
ATOM 1445 C CA . ALA A 1 196 ? -2.659 4.466 35.279 1.00 42.41 196 ALA A CA 1
ATOM 1446 C C . ALA A 1 196 ? -2.990 5.975 35.221 1.00 42.41 196 ALA A C 1
ATOM 1448 O O . ALA A 1 196 ? -2.670 6.690 36.171 1.00 42.41 196 ALA A O 1
ATOM 1449 N N . SER A 1 197 ? -3.693 6.459 34.187 1.00 55.09 197 SER A N 1
ATOM 1450 C CA . SER A 1 197 ? -4.163 7.848 34.055 1.00 55.09 197 SER A CA 1
ATOM 1451 C C . SER A 1 197 ? -5.698 7.955 33.990 1.00 55.09 197 SER A C 1
ATOM 1453 O O . SER A 1 197 ? -6.268 8.420 33.004 1.00 55.09 197 SER A O 1
ATOM 1455 N N . GLN A 1 198 ? -6.390 7.608 35.083 1.00 66.06 198 GLN A N 1
ATOM 1456 C CA . GLN A 1 198 ? -7.849 7.789 35.267 1.00 66.06 198 GLN A CA 1
ATOM 1457 C C . GLN A 1 198 ? -8.297 9.268 35.392 1.00 66.06 198 GLN A C 1
ATOM 1459 O O . GLN A 1 198 ? -9.305 9.581 36.025 1.00 66.06 198 GLN A O 1
ATOM 1464 N N . LEU A 1 199 ? -7.529 10.214 34.854 1.00 72.81 199 LEU A N 1
ATOM 1465 C CA . LEU A 1 199 ? -7.740 11.643 35.088 1.00 72.81 199 LEU A CA 1
ATOM 1466 C C . LEU A 1 199 ? -8.842 12.242 34.216 1.00 72.81 199 LEU A C 1
ATOM 1468 O O . LEU A 1 199 ? -9.425 13.246 34.619 1.00 72.81 199 LEU A O 1
ATOM 1472 N N . PHE A 1 200 ? -9.145 11.641 33.061 1.00 81.19 200 PHE A N 1
ATOM 1473 C CA . PHE A 1 200 ? -10.089 12.186 32.085 1.00 81.19 200 PHE A CA 1
ATOM 1474 C C . PHE A 1 200 ? -11.157 11.166 31.691 1.00 81.19 200 PHE A C 1
ATOM 1476 O O . PHE A 1 200 ? -10.847 10.052 31.279 1.00 81.19 200 PHE A O 1
ATOM 1483 N N . SER A 1 201 ? -12.420 11.582 31.747 1.00 82.19 201 SER A N 1
ATOM 1484 C CA . SER A 1 201 ? -13.564 10.855 31.197 1.00 82.19 201 SER A CA 1
ATOM 1485 C C . SER A 1 201 ? -14.120 11.630 30.009 1.00 82.19 201 SER A C 1
ATOM 1487 O O . SER A 1 201 ? -14.522 12.780 30.159 1.00 82.19 201 SER A O 1
ATOM 1489 N N . ALA A 1 202 ? -14.114 11.034 28.818 1.00 82.88 202 ALA A N 1
ATOM 1490 C CA . ALA A 1 202 ? -14.468 11.719 27.578 1.00 82.88 202 ALA A CA 1
ATOM 1491 C C . ALA A 1 202 ? -15.769 11.184 26.964 1.00 82.88 202 ALA A C 1
ATOM 1493 O O . ALA A 1 202 ? -15.968 9.975 26.846 1.00 82.88 202 ALA A O 1
ATOM 1494 N N . LYS A 1 203 ? -16.633 12.093 26.509 1.00 84.69 203 LYS A N 1
ATOM 1495 C CA . LYS A 1 203 ? -17.893 11.804 25.821 1.00 84.69 203 LYS A CA 1
ATOM 1496 C C . LYS A 1 203 ? -18.024 12.669 24.575 1.00 84.69 203 LYS A C 1
ATOM 1498 O O . LYS A 1 203 ? -17.896 13.885 24.642 1.00 84.69 203 LYS A O 1
ATOM 1503 N N . GLU A 1 204 ? -18.324 12.054 23.439 1.00 82.81 204 GLU A N 1
ATOM 1504 C CA . GLU A 1 204 ? -18.536 12.798 22.195 1.00 82.81 204 GLU A CA 1
ATOM 1505 C C . GLU A 1 204 ? -19.826 13.624 22.239 1.00 82.81 204 GLU A C 1
ATOM 1507 O O . GLU A 1 204 ? -20.874 13.154 22.698 1.00 82.81 204 GLU A O 1
ATOM 1512 N N . ASP A 1 205 ? -19.750 14.857 21.740 1.00 78.06 205 ASP A N 1
ATOM 1513 C CA . ASP A 1 205 ? -20.919 15.700 21.536 1.00 78.06 205 ASP A CA 1
ATOM 1514 C C . ASP A 1 205 ? -21.548 15.462 20.150 1.00 78.06 205 ASP A C 1
ATOM 1516 O O . ASP A 1 205 ? -20.962 14.880 19.235 1.00 78.06 205 ASP A O 1
ATOM 1520 N N . ARG A 1 206 ? -22.783 15.936 19.969 1.00 82.81 206 ARG A N 1
ATOM 1521 C CA . ARG A 1 206 ? -23.540 15.789 18.710 1.00 82.81 206 ARG A CA 1
ATOM 1522 C C . ARG A 1 206 ? -23.018 16.642 17.541 1.00 82.81 206 ARG A C 1
ATOM 1524 O O . ARG A 1 206 ? -23.627 16.636 16.475 1.00 82.81 206 ARG A O 1
ATOM 1531 N N . PHE A 1 207 ? -21.967 17.428 17.751 1.00 73.06 207 PHE A N 1
ATOM 1532 C CA . PHE A 1 207 ? -21.367 18.348 16.786 1.00 73.06 207 PHE A CA 1
ATOM 1533 C C . PHE A 1 207 ? -19.941 17.927 16.389 1.00 73.06 207 PHE A C 1
ATOM 1535 O O . PHE A 1 207 ? -19.248 18.691 15.723 1.00 73.06 207 PHE A O 1
ATOM 1542 N N . GLY A 1 208 ? -19.509 16.717 16.765 1.00 70.75 208 GLY A N 1
ATOM 1543 C CA . GLY A 1 208 ? -18.181 16.193 16.437 1.00 70.75 208 GLY A CA 1
ATOM 1544 C C . GLY A 1 208 ? -17.069 16.683 17.369 1.00 70.75 208 GLY A C 1
ATOM 1545 O O . GLY A 1 208 ? -15.891 16.508 17.052 1.00 70.75 208 GLY A O 1
ATOM 1546 N N . GLY A 1 209 ? -17.422 17.306 18.495 1.00 76.75 209 GLY A N 1
ATOM 1547 C CA . GLY A 1 209 ? -16.521 17.614 19.598 1.00 76.75 209 GLY A CA 1
ATOM 1548 C C . GLY A 1 209 ? -16.526 16.553 20.699 1.00 76.75 209 GLY A C 1
ATOM 1549 O O . GLY A 1 209 ? -17.175 15.512 20.593 1.00 76.75 209 GLY A O 1
ATOM 1550 N N . VAL A 1 210 ? -15.775 16.817 21.766 1.00 79.31 210 VAL A N 1
ATOM 1551 C CA . VAL A 1 210 ? -15.635 15.944 22.937 1.00 79.31 210 VAL A CA 1
ATOM 1552 C C . VAL A 1 210 ? -15.804 16.766 24.209 1.00 79.31 210 VAL A C 1
ATOM 1554 O O . VAL A 1 210 ? -15.084 17.737 24.418 1.00 79.31 210 VAL A O 1
ATOM 1557 N N . GLU A 1 211 ? -16.724 16.361 25.078 1.00 84.00 211 GLU A N 1
ATOM 1558 C CA . GLU A 1 211 ? -16.786 16.805 26.469 1.00 84.00 211 GLU A CA 1
ATOM 1559 C C . GLU A 1 211 ? -15.905 15.907 27.338 1.00 84.00 211 GLU A C 1
ATOM 1561 O O . GLU A 1 211 ? -16.037 14.687 27.311 1.00 84.00 211 GLU A O 1
ATOM 1566 N N . VAL A 1 212 ? -15.004 16.512 28.103 1.00 85.12 212 VAL A N 1
ATOM 1567 C CA . VAL A 1 212 ? -14.009 15.840 28.936 1.00 85.12 212 VAL A CA 1
ATOM 1568 C C . VAL A 1 212 ? -14.209 16.269 30.380 1.00 85.12 212 VAL A C 1
ATOM 1570 O O . VAL A 1 212 ? -14.028 17.436 30.720 1.00 85.12 212 VAL A O 1
ATOM 1573 N N . GLU A 1 213 ? -14.557 15.328 31.241 1.00 86.44 213 GLU A N 1
ATOM 1574 C CA . GLU A 1 213 ? -14.646 15.519 32.684 1.00 86.44 213 GLU A CA 1
ATOM 1575 C C . GLU A 1 213 ? -13.328 15.123 33.340 1.00 86.44 213 GLU A C 1
ATOM 1577 O O . GLU A 1 213 ? -12.837 14.008 33.153 1.00 86.44 213 GLU A O 1
ATOM 1582 N N . VAL A 1 214 ? -12.740 16.051 34.095 1.00 84.56 214 VAL A N 1
ATOM 1583 C CA . VAL A 1 214 ? -11.558 15.767 34.906 1.00 84.56 214 VAL A CA 1
ATOM 1584 C C . VAL A 1 214 ? -12.008 15.132 36.218 1.00 84.56 214 VAL A C 1
ATOM 1586 O O . VAL A 1 214 ? -12.856 15.683 36.917 1.00 84.56 214 VAL A O 1
ATOM 1589 N N . SER A 1 215 ? -11.430 13.983 36.565 1.00 82.00 215 SER A N 1
ATOM 1590 C CA . SER A 1 215 ? -11.726 13.291 37.821 1.00 82.00 215 SER A CA 1
ATOM 1591 C C . SER A 1 215 ? -11.407 14.169 39.035 1.00 82.00 215 SER A C 1
ATOM 1593 O O . SER A 1 215 ? -10.393 14.869 39.060 1.00 82.00 215 SER A O 1
ATOM 1595 N N . GLU A 1 216 ? -12.213 14.087 40.095 1.00 73.44 216 GLU A N 1
ATOM 1596 C CA . GLU A 1 216 ? -11.940 14.776 41.367 1.00 73.44 216 GLU A CA 1
ATOM 1597 C C . GLU A 1 216 ? -10.644 14.290 42.040 1.00 73.44 216 GLU A C 1
ATOM 1599 O O . GLU A 1 216 ? -10.024 15.034 42.800 1.00 73.44 216 GLU A O 1
ATOM 1604 N N . SER A 1 217 ? -10.169 13.083 41.699 1.00 69.75 217 SER A N 1
ATOM 1605 C CA . SER A 1 217 ? -8.853 12.580 42.120 1.00 69.75 217 SER A CA 1
ATOM 1606 C C . SER A 1 217 ? -7.675 13.381 41.545 1.00 69.75 217 SER A C 1
ATOM 1608 O O . SER A 1 217 ? -6.547 13.232 42.010 1.00 69.75 217 SER A O 1
ATOM 1610 N N . SER A 1 218 ? -7.919 14.281 40.584 1.00 67.69 218 SER A N 1
ATOM 1611 C CA . SER A 1 218 ? -6.904 15.198 40.053 1.00 67.69 218 SER A CA 1
ATOM 1612 C C . SER A 1 218 ? -6.457 16.275 41.050 1.00 67.69 218 SER A C 1
ATOM 1614 O O . SER A 1 218 ? -5.384 16.847 40.868 1.00 67.69 218 SER A O 1
ATOM 1616 N N . ALA A 1 219 ? -7.192 16.496 42.148 1.00 64.25 219 ALA A N 1
ATOM 1617 C CA . ALA A 1 219 ? -6.845 17.494 43.165 1.00 64.25 219 ALA A CA 1
ATOM 1618 C C . ALA A 1 219 ? -5.483 17.234 43.842 1.00 64.25 219 ALA A C 1
ATOM 1620 O O . ALA A 1 219 ? -4.826 18.168 44.301 1.00 64.25 219 ALA A O 1
ATOM 1621 N N . THR A 1 220 ? -5.039 15.973 43.891 1.00 69.75 220 THR A N 1
ATOM 1622 C CA . THR A 1 220 ? -3.729 15.565 44.431 1.00 69.75 220 THR A CA 1
ATOM 1623 C C . THR A 1 220 ? -2.657 15.388 43.350 1.00 69.75 220 THR A C 1
ATOM 1625 O O . THR A 1 220 ? -1.508 15.076 43.664 1.00 69.75 220 THR A O 1
ATOM 1628 N N . THR A 1 221 ? -3.003 15.591 42.076 1.00 73.50 221 THR A N 1
ATOM 1629 C CA . THR A 1 221 ? -2.093 15.407 40.941 1.00 73.50 221 THR A CA 1
ATOM 1630 C C . THR A 1 221 ? -1.219 16.641 40.738 1.00 73.50 221 THR A C 1
ATOM 1632 O O . THR A 1 221 ? -1.673 17.781 40.837 1.00 73.50 221 THR A O 1
ATOM 1635 N N . SER A 1 222 ? 0.064 16.428 40.432 1.00 80.50 222 SER A N 1
ATOM 1636 C CA . SER A 1 222 ? 0.965 17.543 40.136 1.00 80.50 222 SER A CA 1
ATOM 1637 C C . SER A 1 222 ? 0.593 18.226 38.816 1.00 80.50 222 SER A C 1
ATOM 1639 O O . SER A 1 222 ? 0.209 17.576 37.845 1.00 80.50 222 SER A O 1
ATOM 1641 N N . VAL A 1 223 ? 0.791 19.543 38.754 1.00 78.31 223 VAL A N 1
ATOM 1642 C CA . VAL A 1 223 ? 0.578 20.360 37.547 1.00 78.31 223 VAL A CA 1
ATOM 1643 C C . VAL A 1 223 ? 1.310 19.797 36.319 1.00 78.31 223 VAL A C 1
ATOM 1645 O O . VAL A 1 223 ? 0.747 19.777 35.228 1.00 78.31 223 VAL A O 1
ATOM 1648 N N . ALA A 1 224 ? 2.541 19.307 36.491 1.00 75.06 224 ALA A N 1
ATOM 1649 C CA . ALA A 1 224 ? 3.343 18.756 35.398 1.00 75.06 224 ALA A CA 1
ATOM 1650 C C . ALA A 1 224 ? 2.811 17.407 34.888 1.00 75.06 224 ALA A C 1
ATOM 1652 O O . ALA A 1 224 ? 2.810 17.169 33.682 1.00 75.06 224 ALA A O 1
ATOM 1653 N N . ALA A 1 225 ? 2.338 16.541 35.792 1.00 77.19 225 ALA A N 1
ATOM 1654 C CA . ALA A 1 225 ? 1.708 15.278 35.409 1.00 77.19 225 ALA A CA 1
ATOM 1655 C C . ALA A 1 225 ? 0.420 15.542 34.616 1.00 77.19 225 ALA A C 1
ATOM 1657 O O . ALA A 1 225 ? 0.274 15.043 33.503 1.00 77.19 225 ALA A O 1
ATOM 1658 N N . PHE A 1 226 ? -0.429 16.442 35.125 1.00 81.50 226 PHE A N 1
ATOM 1659 C CA . PHE A 1 226 ? -1.659 16.850 34.450 1.00 81.50 226 PHE A CA 1
ATOM 1660 C C . PHE A 1 226 ? -1.410 17.462 33.061 1.00 81.50 226 PHE A C 1
ATOM 1662 O O . PHE A 1 226 ? -2.118 17.116 32.120 1.00 81.50 226 PHE A O 1
ATOM 1669 N N . ASP A 1 227 ? -0.402 18.333 3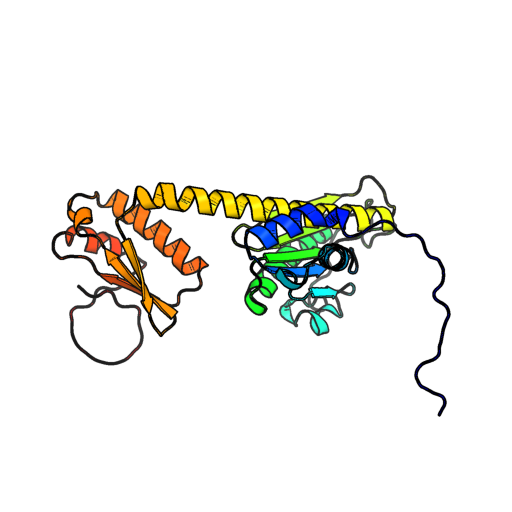2.897 1.00 79.00 227 ASP A N 1
ATOM 1670 C CA . ASP A 1 227 ? -0.032 18.888 31.580 1.00 79.00 227 ASP A CA 1
ATOM 1671 C C . ASP A 1 227 ? 0.375 17.783 30.596 1.00 79.00 227 ASP A C 1
ATOM 1673 O O . ASP A 1 227 ? -0.048 17.776 29.439 1.00 79.00 227 ASP A O 1
ATOM 1677 N N . GLY A 1 228 ? 1.181 16.825 31.062 1.00 76.31 228 GLY A N 1
ATOM 1678 C CA . GLY A 1 228 ? 1.628 15.694 30.255 1.00 76.31 228 GLY A CA 1
ATOM 1679 C C . GLY A 1 228 ? 0.469 14.815 29.787 1.00 76.31 228 GLY A C 1
ATOM 1680 O O . GLY A 1 228 ? 0.395 14.483 28.602 1.00 76.31 228 GLY A O 1
ATOM 1681 N N . ASP A 1 229 ? -0.446 14.477 30.696 1.00 81.25 229 ASP A N 1
ATOM 1682 C CA . ASP A 1 229 ? -1.641 13.688 30.384 1.00 81.25 229 ASP A CA 1
ATOM 1683 C C . ASP A 1 229 ? -2.580 14.447 29.437 1.00 81.25 229 ASP A C 1
ATOM 1685 O O . ASP A 1 229 ? -3.035 13.894 28.432 1.00 81.25 229 ASP A O 1
ATOM 1689 N N . LEU A 1 230 ? -2.816 15.740 29.691 1.00 80.25 230 LEU A N 1
ATOM 1690 C CA . LEU A 1 230 ? -3.678 16.573 28.854 1.00 80.25 230 LEU A CA 1
ATOM 1691 C C . LEU A 1 230 ? -3.127 16.694 27.427 1.00 80.25 230 LEU A C 1
ATOM 1693 O O . LEU A 1 230 ? -3.882 16.564 26.466 1.00 80.25 230 LEU A O 1
ATOM 1697 N N . ARG A 1 231 ? -1.812 16.888 27.256 1.00 77.19 231 ARG A N 1
ATOM 1698 C CA . ARG A 1 231 ? -1.176 16.943 25.927 1.00 77.19 231 ARG A CA 1
ATOM 1699 C C . ARG A 1 231 ? -1.335 15.644 25.149 1.00 77.19 231 ARG A C 1
ATOM 1701 O O . ARG A 1 231 ? -1.631 15.692 23.957 1.00 77.19 231 ARG A O 1
ATOM 1708 N N . ARG A 1 232 ? -1.149 14.495 25.804 1.00 77.69 232 ARG A N 1
ATOM 1709 C CA . ARG A 1 232 ? -1.355 13.183 25.170 1.00 77.69 232 ARG A CA 1
ATOM 1710 C C . ARG A 1 232 ? -2.799 13.020 24.705 1.00 77.69 232 ARG A C 1
ATOM 1712 O O . ARG A 1 232 ? -3.031 12.649 23.555 1.00 77.69 232 ARG A O 1
ATOM 1719 N N . ALA A 1 233 ? -3.754 13.378 25.560 1.00 77.69 233 ALA A N 1
ATOM 1720 C CA . ALA A 1 233 ? -5.173 13.291 25.242 1.00 77.69 233 ALA A CA 1
ATOM 1721 C C . ALA A 1 233 ? -5.570 14.220 24.075 1.00 77.69 233 ALA A C 1
ATOM 1723 O O . ALA A 1 233 ? -6.283 13.805 23.162 1.00 77.69 233 ALA A O 1
ATOM 1724 N N . LEU A 1 234 ? -5.034 15.446 24.033 1.00 76.69 234 LEU A N 1
ATOM 1725 C CA . LEU A 1 234 ? -5.235 16.381 22.919 1.00 76.69 234 LEU A CA 1
ATOM 1726 C C . LEU A 1 234 ? -4.759 15.813 21.576 1.00 76.69 234 LEU A C 1
ATOM 1728 O O . LEU A 1 234 ? -5.498 15.876 20.593 1.00 76.69 234 LEU A O 1
ATOM 1732 N N . VAL A 1 235 ? -3.552 15.237 21.533 1.00 74.56 235 VAL A N 1
ATOM 1733 C CA . VAL A 1 235 ? -3.003 14.612 20.315 1.00 74.56 235 VAL A CA 1
ATOM 1734 C C . VAL A 1 235 ? -3.896 13.465 19.847 1.00 74.56 235 VAL A C 1
ATOM 1736 O O . VAL A 1 235 ? -4.183 13.351 18.655 1.00 74.56 235 VAL A O 1
ATOM 1739 N N . PHE A 1 236 ? -4.386 12.650 20.782 1.00 78.12 236 PHE A N 1
ATOM 1740 C CA . PHE A 1 236 ? -5.313 11.565 20.481 1.00 78.12 236 PHE A CA 1
ATOM 1741 C C . PHE A 1 236 ? -6.621 12.077 19.856 1.00 78.12 236 PHE A C 1
ATOM 1743 O O . PHE A 1 236 ? -7.012 11.616 18.782 1.00 78.12 236 PHE A O 1
ATOM 1750 N N . TRP A 1 237 ? -7.284 13.065 20.468 1.00 77.19 237 TRP A N 1
ATOM 1751 C CA . TRP A 1 237 ? -8.536 13.611 19.928 1.00 77.19 237 TRP A CA 1
ATOM 1752 C C . TRP A 1 237 ? -8.339 14.325 18.586 1.00 77.19 237 TRP A C 1
ATOM 1754 O O . TRP A 1 237 ? -9.209 14.246 17.716 1.00 77.19 237 TRP A O 1
ATOM 1764 N N . GLN A 1 238 ? -7.183 14.955 18.371 1.00 70.81 238 GLN A N 1
ATOM 1765 C CA . GLN A 1 238 ? -6.828 15.543 17.081 1.00 70.81 238 GLN A CA 1
ATOM 1766 C C . GLN A 1 238 ? -6.660 14.470 15.994 1.00 70.81 238 GLN A C 1
ATOM 1768 O O . GLN A 1 238 ? -7.213 14.613 14.904 1.00 70.81 238 GLN A O 1
ATOM 1773 N N . ALA A 1 239 ? -5.953 13.375 16.290 1.00 64.12 239 ALA A N 1
ATOM 1774 C CA . ALA A 1 239 ? -5.798 12.248 15.368 1.00 64.12 239 ALA A CA 1
ATOM 1775 C C . ALA A 1 239 ? -7.137 11.551 15.062 1.00 64.12 239 ALA A C 1
ATOM 1777 O O . ALA A 1 239 ? -7.344 11.062 13.952 1.00 64.12 239 ALA A O 1
ATOM 1778 N N . ALA A 1 240 ? -8.070 11.562 16.020 1.00 67.94 240 ALA A N 1
ATOM 1779 C CA . ALA A 1 240 ? -9.439 11.072 15.858 1.00 67.94 240 ALA A CA 1
ATOM 1780 C C . ALA A 1 240 ? -10.377 12.055 15.119 1.00 67.94 240 ALA A C 1
ATOM 1782 O O . ALA A 1 240 ? -11.574 11.785 15.003 1.00 67.94 240 ALA A O 1
ATOM 1783 N N . GLY A 1 241 ? -9.866 13.192 14.629 1.00 71.62 241 GLY A N 1
ATOM 1784 C CA . GLY A 1 241 ? -10.621 14.156 13.822 1.00 71.62 241 GLY A CA 1
ATOM 1785 C C . GLY A 1 241 ? -11.652 14.977 14.600 1.00 71.62 241 GLY A C 1
ATOM 1786 O O . GLY A 1 241 ? -12.620 15.459 14.009 1.00 71.62 241 GLY A O 1
ATOM 1787 N N . LYS A 1 242 ? -11.489 15.124 15.922 1.00 76.06 242 LYS A N 1
ATOM 1788 C CA . LYS A 1 242 ? -12.445 15.860 16.759 1.00 76.06 242 LYS A CA 1
ATOM 1789 C C . LYS A 1 242 ? -12.370 17.360 16.500 1.00 76.06 242 LYS A C 1
ATOM 1791 O O . LYS A 1 242 ? -11.295 17.951 16.459 1.00 76.06 242 LYS A O 1
ATOM 1796 N N . GLN A 1 243 ? -13.541 17.971 16.337 1.00 72.44 243 GLN A N 1
ATOM 1797 C CA . GLN A 1 243 ? -13.682 19.369 15.933 1.00 72.44 243 GLN A CA 1
ATOM 1798 C C . GLN A 1 243 ? -13.676 20.348 17.102 1.00 72.44 243 GLN A C 1
ATOM 1800 O O . GLN A 1 243 ? -13.535 21.539 16.868 1.00 72.44 243 GLN A O 1
ATOM 1805 N N . SER A 1 244 ? -13.890 19.892 18.340 1.00 75.00 244 SER A N 1
ATOM 1806 C CA . SER A 1 244 ? -13.794 20.723 19.547 1.00 75.00 244 SER A CA 1
ATOM 1807 C C . SER A 1 244 ? -13.613 19.887 20.807 1.00 75.00 244 SER A C 1
ATOM 1809 O O . SER A 1 244 ? -13.950 18.707 20.815 1.00 75.00 244 SER A O 1
ATOM 1811 N N . ILE A 1 245 ? -13.036 20.480 21.855 1.00 80.19 245 ILE A N 1
ATOM 1812 C CA . ILE A 1 245 ? -12.790 19.819 23.140 1.00 80.19 245 ILE A CA 1
ATOM 1813 C C . ILE A 1 245 ? -13.254 20.757 24.254 1.00 80.19 245 ILE A C 1
ATOM 1815 O O . ILE A 1 245 ? -12.833 21.914 24.308 1.00 80.19 245 ILE A O 1
ATOM 1819 N N . TRP A 1 246 ? -14.107 20.244 25.135 1.00 81.44 246 TRP A N 1
ATOM 1820 C CA . TRP A 1 246 ? -14.691 20.945 26.272 1.00 81.44 246 TRP A CA 1
ATOM 1821 C C . TRP A 1 246 ? -14.185 20.304 27.553 1.00 81.44 246 TRP A C 1
ATOM 1823 O O . TRP A 1 246 ? -14.639 19.227 27.923 1.00 81.44 246 TRP A O 1
ATOM 1833 N N . LEU A 1 247 ? -13.245 20.949 28.235 1.00 85.00 247 LEU A N 1
ATOM 1834 C CA . LEU A 1 247 ? -12.704 20.437 29.492 1.00 85.00 247 LEU A CA 1
ATOM 1835 C C . LEU A 1 247 ? -13.546 20.953 30.672 1.00 85.00 247 LEU A C 1
ATOM 1837 O O . LEU A 1 247 ? -13.801 22.150 30.768 1.00 85.00 247 LEU A O 1
ATOM 1841 N N . LYS A 1 248 ? -13.986 20.067 31.566 1.00 85.19 248 LYS A N 1
ATOM 1842 C CA . LYS A 1 248 ? -14.686 20.400 32.814 1.00 85.19 248 LYS A CA 1
ATOM 1843 C C . LYS A 1 248 ? -13.773 20.055 33.984 1.00 85.19 248 LYS A C 1
ATOM 1845 O O . LYS A 1 248 ? -13.510 18.880 34.231 1.00 85.19 248 LYS A O 1
ATOM 1850 N N . ILE A 1 249 ? -13.272 21.076 34.677 1.00 82.31 249 ILE A N 1
ATOM 1851 C CA . ILE A 1 249 ? -12.342 20.920 35.803 1.00 82.31 249 ILE A CA 1
ATOM 1852 C C . ILE A 1 249 ? -13.115 21.149 37.110 1.00 82.31 249 ILE A C 1
ATOM 1854 O O . ILE A 1 249 ? -13.639 22.248 37.297 1.00 82.31 249 ILE A O 1
ATOM 1858 N N . PRO A 1 250 ? -13.171 20.171 38.033 1.00 80.00 250 PRO A N 1
ATOM 1859 C CA . PRO A 1 250 ? -13.775 20.367 39.346 1.00 80.00 250 PRO A CA 1
ATOM 1860 C C . PRO A 1 250 ? -13.125 21.521 40.119 1.00 80.00 250 PRO A C 1
ATOM 1862 O O . PRO A 1 250 ? -11.909 21.718 40.059 1.00 80.00 250 PRO A O 1
ATOM 1865 N N . LEU A 1 251 ? -13.908 22.240 40.929 1.00 75.88 251 LEU A N 1
ATOM 1866 C CA . LEU A 1 251 ? -13.415 23.369 41.736 1.00 75.88 251 LEU A CA 1
ATOM 1867 C C . LEU A 1 251 ? -12.251 22.984 42.668 1.00 75.88 251 LEU A C 1
ATOM 1869 O O . LEU A 1 251 ? -11.334 23.785 42.877 1.00 75.88 251 LEU A O 1
ATOM 1873 N N . CYS A 1 252 ? -12.252 21.749 43.182 1.00 75.50 252 CYS A N 1
ATOM 1874 C CA . CYS A 1 252 ? -11.175 21.202 44.014 1.00 75.50 252 CYS A CA 1
ATOM 1875 C C . CYS A 1 252 ? -9.825 21.092 43.279 1.00 75.50 252 CYS A C 1
ATOM 1877 O O . CYS A 1 252 ? -8.790 20.984 43.927 1.00 75.50 252 CYS A O 1
ATOM 1879 N N . SER A 1 253 ? -9.830 21.191 41.947 1.00 77.88 253 SER A N 1
ATOM 1880 C CA . SER A 1 253 ? -8.658 21.103 41.069 1.00 77.88 253 SER A CA 1
ATOM 1881 C C . SER A 1 253 ? -8.389 22.418 40.325 1.00 77.88 253 SER A C 1
ATOM 1883 O O . SER A 1 253 ? -7.752 22.447 39.271 1.00 77.88 253 SER A O 1
ATOM 1885 N N . SER A 1 254 ? -8.856 23.543 40.880 1.00 79.00 254 SER A N 1
ATOM 1886 C CA . SER A 1 254 ? -8.720 24.885 40.289 1.00 79.00 254 SER A CA 1
ATOM 1887 C C . SER A 1 254 ? -7.269 25.323 40.030 1.00 79.00 254 SER A C 1
ATOM 1889 O O . SER A 1 254 ? -7.020 26.139 39.141 1.00 79.00 254 SER A O 1
ATOM 1891 N N . SER A 1 255 ? -6.288 24.745 40.731 1.00 76.88 255 SER A N 1
ATOM 1892 C CA . SER A 1 255 ? -4.854 24.955 40.478 1.00 76.88 255 SER A CA 1
ATOM 1893 C C . SER A 1 255 ? -4.413 24.504 39.075 1.00 76.88 255 SER A C 1
ATOM 1895 O O . SER A 1 255 ? -3.467 25.067 38.520 1.00 76.88 255 SER A O 1
ATOM 1897 N N . LEU A 1 256 ? -5.127 23.551 38.466 1.00 76.56 256 LEU A N 1
ATOM 1898 C CA . LEU A 1 256 ? -4.849 22.997 37.136 1.00 76.56 256 LEU A CA 1
ATOM 1899 C C . LEU A 1 256 ? -5.413 23.865 35.994 1.00 76.56 256 LEU A C 1
ATOM 1901 O O . LEU A 1 256 ? -5.030 23.708 34.833 1.00 76.56 256 LEU A O 1
ATOM 1905 N N . VAL A 1 257 ? -6.277 24.839 36.306 1.00 72.56 257 VAL A N 1
ATOM 1906 C CA . VAL A 1 257 ? -6.870 25.761 35.316 1.00 72.56 257 VAL A CA 1
ATOM 1907 C C . VAL A 1 257 ? -5.791 26.584 34.606 1.00 72.56 257 VAL A C 1
ATOM 1909 O O . VAL A 1 257 ? -5.878 26.847 33.409 1.00 72.56 257 VAL A O 1
ATOM 1912 N N . ARG A 1 258 ? -4.714 26.951 35.313 1.00 66.56 258 ARG A N 1
ATOM 1913 C CA . ARG A 1 258 ? -3.601 27.699 34.706 1.00 66.56 258 ARG A CA 1
ATOM 1914 C C . ARG A 1 258 ? -2.866 26.904 33.627 1.00 66.56 258 ARG A C 1
ATOM 1916 O O . ARG A 1 258 ? -2.427 27.492 32.644 1.00 66.56 258 ARG A O 1
ATOM 1923 N N . VAL A 1 259 ? -2.784 25.587 33.786 1.00 65.38 259 VAL A N 1
ATOM 1924 C CA . VAL A 1 259 ? -2.125 24.666 32.848 1.00 65.38 259 VAL A CA 1
ATOM 1925 C C . VAL A 1 259 ? -2.941 24.528 31.567 1.00 65.38 259 VAL A C 1
ATOM 1927 O O . VAL A 1 259 ? -2.407 24.612 30.466 1.00 65.38 259 VAL A O 1
ATOM 1930 N N . SER A 1 260 ? -4.262 24.411 31.714 1.00 57.72 260 SER A N 1
ATOM 1931 C CA . SER A 1 260 ? -5.185 24.361 30.578 1.00 57.72 260 SER A CA 1
ATOM 1932 C C . SER A 1 260 ? -5.295 25.706 29.849 1.00 57.72 260 SER A C 1
ATOM 1934 O O . SER A 1 260 ? -5.494 25.720 28.643 1.00 57.72 260 SER A O 1
ATOM 1936 N N . SER A 1 261 ? -5.067 26.840 30.518 1.00 53.56 261 SER A N 1
ATOM 1937 C CA . SER A 1 261 ? -5.122 28.185 29.914 1.00 53.56 261 SER A CA 1
ATOM 1938 C C . SER A 1 261 ? -3.923 28.605 29.042 1.00 53.56 261 SER A C 1
ATOM 1940 O O . SER A 1 261 ? -3.822 29.772 28.660 1.00 53.56 261 SER A O 1
ATOM 1942 N N . GLY A 1 262 ? -3.005 27.680 28.729 1.00 56.72 262 GLY A N 1
ATOM 1943 C CA . GLY A 1 262 ? -1.941 27.884 27.738 1.00 56.72 262 GLY A CA 1
ATOM 1944 C C . GLY A 1 262 ? -2.466 27.971 26.293 1.00 56.72 262 GLY A C 1
ATOM 1945 O O . GLY A 1 262 ? -3.660 28.120 26.064 1.00 56.72 262 GLY A O 1
ATOM 1946 N N . GLN A 1 263 ? -1.576 27.833 25.298 1.00 51.91 263 GLN A N 1
ATOM 1947 C CA . GLN A 1 263 ? -1.843 27.985 23.846 1.00 51.91 263 GLN A CA 1
ATOM 1948 C C . GLN A 1 263 ? -3.055 27.209 23.273 1.00 51.91 263 GLN A C 1
ATOM 1950 O O . GLN A 1 263 ? -3.431 27.449 22.127 1.00 51.91 263 GLN A O 1
ATOM 1955 N N . TRP A 1 264 ? -3.668 26.304 24.038 1.00 53.84 264 TRP A N 1
ATOM 1956 C CA . TRP A 1 264 ? -4.649 25.327 23.571 1.00 53.84 264 TRP A CA 1
ATOM 1957 C C . TRP A 1 264 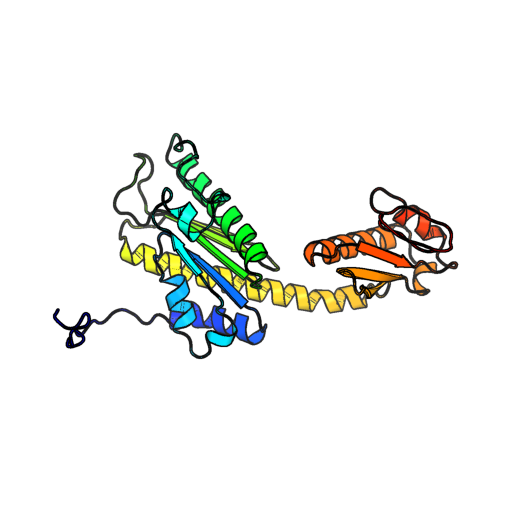? -6.107 25.639 23.961 1.00 53.84 264 TRP A C 1
ATOM 1959 O O . TRP A 1 264 ? -7.004 25.221 23.231 1.00 53.84 264 TRP A O 1
ATOM 1969 N N . PHE A 1 265 ? -6.380 26.391 25.043 1.00 59.38 265 PHE A N 1
ATOM 1970 C CA . PHE A 1 265 ? -7.758 26.663 25.502 1.00 59.38 265 PHE A CA 1
ATOM 1971 C C . PHE A 1 265 ? -7.998 28.124 25.926 1.00 59.38 265 PHE A C 1
ATOM 1973 O O . PHE A 1 265 ? -7.098 28.819 26.391 1.00 59.38 265 PHE A O 1
ATOM 1980 N N . ARG A 1 266 ? -9.252 28.592 25.809 1.00 55.25 266 ARG A N 1
ATOM 1981 C CA . ARG A 1 266 ? -9.722 29.894 26.328 1.00 55.25 266 ARG A CA 1
ATOM 1982 C C . ARG A 1 266 ? -10.681 29.693 27.511 1.00 55.25 266 ARG A C 1
ATOM 1984 O O . ARG A 1 266 ? -11.595 28.877 27.421 1.00 55.25 266 ARG A O 1
ATOM 1991 N N . ILE A 1 267 ? -10.507 30.469 28.587 1.00 54.50 267 ILE A N 1
ATOM 1992 C CA . ILE A 1 267 ? -11.365 30.445 29.792 1.00 54.50 267 ILE A CA 1
ATOM 1993 C C . ILE A 1 267 ? -12.616 31.320 29.576 1.00 54.50 267 ILE A C 1
ATOM 1995 O O . ILE A 1 267 ? -12.494 32.445 29.092 1.00 54.50 267 ILE A O 1
ATOM 1999 N N . SER A 1 268 ? -13.810 30.857 29.975 1.00 47.22 268 SER A N 1
ATOM 2000 C CA . SER A 1 268 ? -15.048 31.659 29.970 1.00 47.22 268 SER A CA 1
ATOM 2001 C C . SER A 1 268 ? -15.927 31.379 31.199 1.00 47.22 268 SER A C 1
ATOM 2003 O O . SER A 1 268 ? -16.116 30.227 31.578 1.00 47.22 268 SER A O 1
ATOM 2005 N N . SER A 1 269 ? -16.491 32.427 31.812 1.00 36.47 269 SER A N 1
ATOM 2006 C CA . SER A 1 269 ? -17.415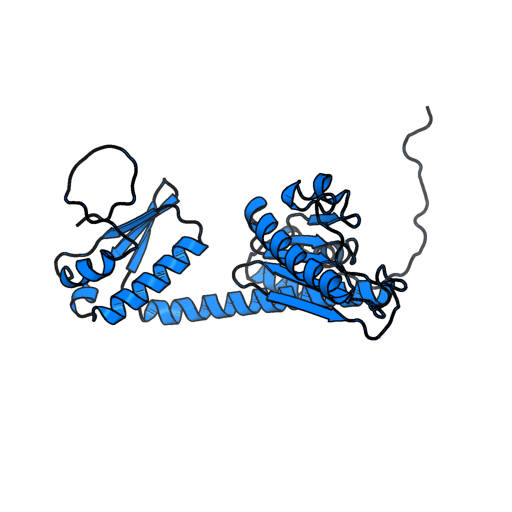 32.339 32.952 1.00 36.47 269 SER A CA 1
ATOM 2007 C C . SER A 1 269 ? -18.885 32.501 32.515 1.00 36.47 269 SER A C 1
ATOM 2009 O O . SER A 1 269 ? -19.332 33.613 32.263 1.00 36.47 269 SER A O 1
ATOM 2011 N N . CYS A 1 270 ? -19.609 31.381 32.459 1.00 32.91 270 CYS A N 1
ATOM 2012 C CA . CYS A 1 270 ? -21.068 31.156 32.535 1.00 32.91 270 CYS A CA 1
ATOM 2013 C C . CYS A 1 270 ? -22.123 31.994 31.739 1.00 32.91 270 CYS A C 1
ATOM 2015 O O . CYS A 1 270 ? -22.189 33.215 31.799 1.00 32.91 270 CYS A O 1
ATOM 2017 N N . LYS A 1 271 ? -23.103 31.227 31.206 1.00 26.64 271 LYS A N 1
ATOM 2018 C CA . LYS A 1 271 ? -24.490 31.511 30.730 1.00 26.64 271 LYS A CA 1
ATOM 2019 C C . LYS A 1 271 ? -24.755 32.083 29.309 1.00 26.64 271 LYS A C 1
ATOM 2021 O O . LYS A 1 271 ? -24.712 33.276 29.065 1.00 2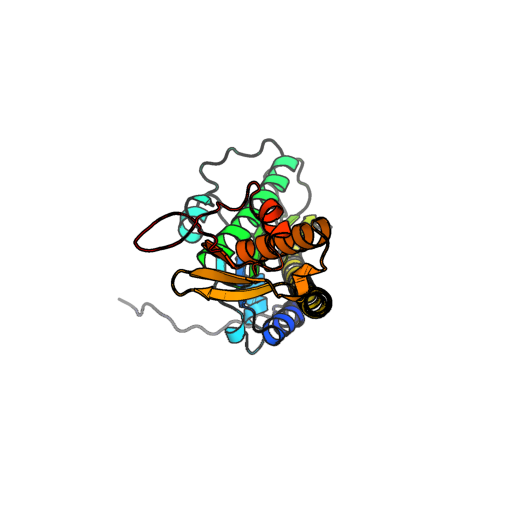6.64 271 LYS A O 1
ATOM 2026 N N . ALA A 1 272 ? -25.272 31.166 28.472 1.00 24.70 272 ALA A N 1
ATOM 2027 C CA . ALA A 1 272 ? -26.255 31.285 27.375 1.00 24.70 272 ALA A CA 1
ATOM 2028 C C . ALA A 1 272 ? -25.935 32.025 26.043 1.00 24.70 272 ALA A C 1
ATOM 2030 O O . ALA A 1 272 ? -25.840 33.241 25.977 1.00 24.70 272 ALA A O 1
ATOM 2031 N N . ARG A 1 273 ? -26.057 31.215 24.967 1.00 23.44 273 ARG A N 1
ATOM 2032 C CA . ARG A 1 273 ? -26.390 31.467 23.537 1.00 23.44 273 ARG A CA 1
ATOM 2033 C C . ARG A 1 273 ? -25.291 31.823 22.499 1.00 23.44 273 ARG A C 1
ATOM 2035 O O . ARG A 1 273 ? -24.834 32.946 22.396 1.00 23.44 273 ARG A O 1
ATOM 2042 N N . VAL A 1 274 ? -25.088 30.815 21.624 1.00 24.72 274 VAL A N 1
ATOM 2043 C CA . VAL A 1 274 ? -24.847 30.767 20.152 1.00 24.72 274 VAL A CA 1
ATOM 2044 C C . VAL A 1 274 ? -23.537 31.336 19.550 1.00 24.72 274 VAL A C 1
ATOM 2046 O O . VAL A 1 274 ? -23.501 32.496 19.176 1.00 24.72 274 VAL A O 1
ATOM 2049 N N . ARG A 1 275 ? -22.582 30.400 19.309 1.00 25.62 275 ARG A N 1
ATOM 2050 C CA . ARG A 1 275 ? -21.493 30.265 18.280 1.00 25.62 275 ARG A CA 1
ATOM 2051 C C . ARG A 1 275 ? -20.502 31.435 18.022 1.00 25.62 275 ARG A C 1
ATOM 2053 O O . ARG A 1 275 ? -20.911 32.583 18.074 1.00 25.62 275 ARG A O 1
ATOM 2060 N N . PRO A 1 276 ? -19.262 31.186 17.521 1.00 29.42 276 PRO A N 1
ATOM 2061 C CA . PRO A 1 276 ? -18.402 29.994 17.569 1.00 29.42 276 PRO A CA 1
ATOM 2062 C C . PRO A 1 276 ? -17.016 30.300 18.195 1.00 29.42 276 PRO A C 1
ATOM 2064 O O . PRO A 1 276 ? -16.298 31.174 17.727 1.00 29.42 276 PRO A O 1
ATOM 2067 N N . ALA A 1 277 ? -16.609 29.550 19.218 1.00 28.61 277 ALA A N 1
ATOM 2068 C CA . ALA A 1 277 ? -15.209 29.295 19.580 1.00 28.61 277 ALA A CA 1
ATOM 2069 C C . ALA A 1 277 ? -15.198 28.289 20.740 1.00 28.61 277 ALA A C 1
ATOM 2071 O O . ALA A 1 277 ? -16.008 28.407 21.655 1.00 28.61 277 ALA A O 1
ATOM 2072 N N . TYR A 1 278 ? -14.296 27.313 20.660 1.00 35.53 278 TYR A N 1
ATOM 2073 C CA . TYR A 1 278 ? -13.956 26.303 21.665 1.00 35.53 278 TYR A CA 1
ATOM 2074 C C . TYR A 1 278 ? -14.024 26.873 23.094 1.00 35.53 278 TYR A C 1
ATOM 2076 O O . TYR A 1 278 ? -13.358 27.865 23.396 1.00 35.53 278 TYR A O 1
ATOM 2084 N N . GLN A 1 279 ? -14.856 26.281 23.951 1.00 40.78 279 GLN A N 1
ATOM 2085 C CA . GLN A 1 279 ? -15.183 26.796 25.284 1.00 40.78 279 GLN A CA 1
ATOM 2086 C C . GLN A 1 279 ? -14.882 25.716 26.343 1.00 40.78 279 GLN A C 1
ATOM 2088 O O . GLN A 1 279 ? -15.166 24.539 26.160 1.00 40.78 279 GLN A O 1
ATOM 2093 N N . VAL A 1 280 ? -14.287 26.126 27.460 1.00 40.03 280 VAL A N 1
ATOM 2094 C CA . VAL A 1 280 ? -14.093 25.334 28.689 1.00 40.03 280 VAL A CA 1
ATOM 2095 C C . VAL A 1 280 ? -15.028 25.953 29.728 1.00 40.03 280 VAL A C 1
ATOM 2097 O O . VAL A 1 280 ? -15.005 27.173 29.901 1.00 40.03 280 VAL A O 1
ATOM 2100 N N . VAL A 1 281 ? -15.882 25.148 30.369 1.00 41.69 281 VAL A N 1
ATOM 2101 C CA . VAL A 1 281 ? -16.844 25.613 31.387 1.00 41.69 281 VAL A CA 1
ATOM 2102 C C . VAL A 1 281 ? -16.278 25.283 32.766 1.00 41.69 281 VAL A C 1
ATOM 2104 O O . VAL A 1 281 ? -15.987 24.118 33.039 1.00 41.69 281 VAL A O 1
ATOM 2107 N N . ALA A 1 282 ? -16.107 26.313 33.597 1.00 33.81 282 ALA A N 1
ATOM 2108 C CA . ALA A 1 282 ? -15.828 26.192 35.029 1.00 33.81 282 ALA A CA 1
ATOM 2109 C C . ALA A 1 282 ? -17.128 26.069 35.834 1.00 33.81 282 ALA A C 1
ATOM 2111 O O . ALA A 1 282 ? -18.127 26.716 35.429 1.00 33.81 282 ALA A O 1
#

Solvent-accessible surface area (backbone atoms only — not comparable to full-atom values): 15786 Å² total; per-residue (Å²): 131,78,75,97,69,80,94,77,81,83,76,92,76,90,76,84,81,44,26,79,58,20,44,66,33,53,51,52,30,58,76,68,68,35,30,36,29,36,39,28,23,57,46,63,47,49,50,56,49,14,47,58,56,30,92,70,28,81,70,25,56,76,54,69,49,68,48,72,48,47,72,56,21,27,86,79,71,36,71,91,63,35,41,69,87,52,81,79,60,94,46,38,68,52,43,54,50,53,30,48,55,48,18,45,52,47,9,47,51,50,24,68,73,73,62,38,54,26,11,37,12,37,31,59,41,36,42,72,72,65,99,31,91,82,42,85,54,11,33,41,20,36,16,38,29,46,95,43,72,53,74,49,77,49,73,45,97,50,46,52,35,65,64,38,28,55,51,53,30,38,52,52,31,50,52,47,31,52,41,53,54,50,40,52,52,51,62,60,47,44,62,63,52,43,69,74,51,72,45,65,48,77,45,76,44,100,80,49,24,34,41,31,40,40,38,77,78,45,50,82,53,52,66,68,59,52,49,54,54,50,54,53,52,51,53,50,42,52,77,70,66,46,75,39,63,28,51,35,59,45,77,81,35,53,82,47,51,66,65,54,53,42,103,85,46,50,87,52,86,83,86,89,88,83,87,88,75,73,52,30,55,114

Sequence (282 aa):
MGPLFRHVVLPFVQPGRLAPLAQKAAEALKASKQTVAVFEATTAGLIQAALQAVPGASAYGTCGAVSYSSGKAAAVLGVEFSGASRPKPPDGAAYKESKNIWTQSLARGKRLEIGPTWCISESGACGPTFNYPDVTKGFTSIFVSGPVEKGLFVESPHNDRELNMWGYTKLALDLLEECVQEAASLSLKQPAEDAASQLFSAKEDRFGGVEVEVSESSATTSVAAFDGDLRRALVFWQAAGKQSIWLKIPLCSSSLVRVSSGQWFRISSCKARVRPAYQVVA